Protein AF-A0A1Y2HN13-F1 (afdb_monomer_lite)

Structure (mmCIF, N/CA/C/O backbone):
data_AF-A0A1Y2HN13-F1
#
_entry.id   AF-A0A1Y2HN13-F1
#
loop_
_atom_site.group_PDB
_atom_site.id
_atom_site.type_symbol
_atom_site.label_atom_id
_atom_site.label_alt_id
_atom_site.label_comp_id
_atom_site.label_asym_id
_atom_site.label_entity_id
_atom_site.label_seq_id
_atom_site.pdbx_PDB_ins_code
_atom_site.Cartn_x
_atom_site.Cartn_y
_atom_site.Cartn_z
_atom_site.occupancy
_atom_site.B_iso_or_equiv
_atom_site.auth_seq_id
_atom_site.auth_comp_id
_atom_site.auth_asym_id
_atom_site.auth_atom_id
_atom_site.pdbx_PDB_model_num
ATOM 1 N N . MET A 1 1 ? -22.130 8.087 -6.036 1.00 49.09 1 MET A N 1
ATOM 2 C CA . MET A 1 1 ? -20.906 8.332 -5.243 1.00 49.09 1 MET A CA 1
ATOM 3 C C . MET A 1 1 ? -19.812 8.765 -6.195 1.00 49.09 1 MET A C 1
ATOM 5 O O . MET A 1 1 ? -19.708 8.158 -7.254 1.00 49.09 1 MET A O 1
ATOM 9 N N . GLN A 1 2 ? -19.055 9.818 -5.878 1.00 41.50 2 GLN A N 1
ATOM 10 C CA . GLN A 1 2 ? -17.834 10.094 -6.638 1.00 41.50 2 GLN A CA 1
ATOM 11 C C . GLN A 1 2 ? -16.807 8.989 -6.339 1.00 41.50 2 GLN A C 1
ATOM 13 O O . GLN A 1 2 ? -16.764 8.515 -5.202 1.00 41.50 2 GLN A O 1
ATOM 18 N N . PRO A 1 3 ? -16.020 8.536 -7.328 1.00 52.25 3 PRO A N 1
ATOM 19 C CA . PRO A 1 3 ? -14.934 7.604 -7.069 1.00 52.25 3 PRO A CA 1
ATOM 20 C C . PRO A 1 3 ? -13.912 8.293 -6.162 1.00 52.25 3 PRO A C 1
ATOM 22 O O . PRO A 1 3 ? -13.300 9.291 -6.544 1.00 52.25 3 PRO A O 1
ATOM 25 N N . HIS A 1 4 ? -13.751 7.791 -4.939 1.00 64.31 4 HIS A N 1
ATOM 26 C CA . HIS A 1 4 ? -12.660 8.226 -4.080 1.00 64.31 4 HIS A CA 1
ATOM 27 C C . HIS A 1 4 ? -11.380 7.567 -4.586 1.00 64.31 4 HIS A C 1
ATOM 29 O O . HIS A 1 4 ? -11.257 6.347 -4.546 1.00 64.31 4 HIS A O 1
ATOM 35 N N . SER A 1 5 ? -10.431 8.369 -5.070 1.00 73.81 5 SER A N 1
ATOM 36 C CA . SER A 1 5 ? -9.073 7.882 -5.337 1.00 73.81 5 SER A CA 1
ATOM 37 C C . SER A 1 5 ? -8.455 7.305 -4.055 1.00 73.81 5 SER A C 1
ATOM 39 O O . SER A 1 5 ? -8.741 7.821 -2.972 1.00 73.81 5 SER A O 1
ATOM 41 N N . GLN A 1 6 ? -7.570 6.311 -4.155 1.00 73.50 6 GLN A N 1
ATOM 42 C CA . GLN A 1 6 ? -6.881 5.734 -2.988 1.00 73.50 6 GLN A CA 1
ATOM 43 C C . GLN A 1 6 ? -6.206 6.792 -2.078 1.00 73.50 6 GLN A C 1
ATOM 45 O O . GLN A 1 6 ? -6.404 6.726 -0.862 1.00 73.50 6 GLN A O 1
ATOM 50 N N . PRO A 1 7 ? -5.536 7.846 -2.602 1.00 76.75 7 PRO A N 1
ATOM 51 C CA . PRO A 1 7 ? -5.018 8.927 -1.757 1.00 76.75 7 PRO A CA 1
ATOM 52 C C . PRO A 1 7 ? -6.100 9.674 -0.965 1.00 76.75 7 PRO A C 1
ATOM 54 O O . PRO A 1 7 ? -5.872 10.067 0.176 1.00 76.75 7 PRO A O 1
ATOM 57 N N . ALA A 1 8 ? -7.288 9.860 -1.551 1.00 79.00 8 ALA A N 1
ATOM 58 C CA . ALA A 1 8 ? -8.413 10.498 -0.869 1.00 79.00 8 ALA A CA 1
ATOM 59 C C . ALA A 1 8 ? -8.995 9.597 0.232 1.00 79.00 8 ALA A C 1
ATOM 61 O O . ALA A 1 8 ? -9.347 10.102 1.294 1.00 79.00 8 ALA A O 1
ATOM 62 N N . ILE A 1 9 ? -9.052 8.279 0.001 1.00 81.56 9 ILE A N 1
ATOM 63 C CA . ILE A 1 9 ? -9.447 7.287 1.015 1.00 81.56 9 ILE A CA 1
ATOM 64 C C . ILE A 1 9 ? -8.472 7.328 2.196 1.00 81.56 9 ILE A C 1
ATOM 66 O O . ILE A 1 9 ? -8.893 7.411 3.347 1.00 81.56 9 ILE A O 1
ATOM 70 N N . PHE A 1 10 ? -7.166 7.328 1.922 1.00 84.75 10 PHE A N 1
ATOM 71 C CA . PHE A 1 10 ? -6.145 7.411 2.965 1.00 84.75 10 PHE A CA 1
ATOM 72 C C . PHE A 1 10 ? -6.239 8.708 3.772 1.00 84.75 10 PHE A C 1
ATOM 74 O O . PHE A 1 10 ? -6.210 8.667 5.000 1.00 84.75 10 PHE A O 1
ATOM 81 N N . ALA A 1 11 ? -6.398 9.851 3.099 1.00 83.94 11 ALA A N 1
ATOM 82 C CA . ALA A 1 11 ? -6.555 11.138 3.768 1.00 83.94 11 ALA A CA 1
ATOM 83 C C . ALA A 1 11 ? -7.807 11.184 4.665 1.00 83.94 11 ALA A C 1
ATOM 85 O O . ALA A 1 11 ? -7.721 11.678 5.790 1.00 83.94 11 ALA A O 1
ATOM 86 N N . ASP A 1 12 ? -8.941 10.639 4.206 1.00 87.75 12 ASP A N 1
ATOM 87 C CA . ASP A 1 12 ? -10.164 10.527 5.017 1.00 87.75 12 ASP A CA 1
ATOM 88 C C . ASP A 1 12 ? -9.939 9.631 6.242 1.00 87.75 12 ASP A C 1
ATOM 90 O O . ASP A 1 12 ? -10.274 10.014 7.363 1.00 87.75 12 ASP A O 1
ATOM 94 N N . LEU A 1 13 ? -9.295 8.474 6.060 1.00 88.25 13 LEU A N 1
ATOM 95 C CA . LEU A 1 13 ? -8.996 7.547 7.151 1.00 88.25 13 LEU A CA 1
ATOM 96 C C . LEU A 1 13 ? -8.102 8.198 8.218 1.00 88.25 13 LEU A C 1
ATOM 98 O O . LEU A 1 13 ? -8.431 8.142 9.405 1.00 88.25 13 LEU A O 1
ATOM 102 N N . VAL A 1 14 ? -7.023 8.877 7.811 1.00 87.88 14 VAL A N 1
ATOM 103 C CA . VAL A 1 14 ? -6.142 9.626 8.725 1.00 87.88 14 VAL A CA 1
ATOM 104 C C . VAL A 1 14 ? -6.929 10.699 9.484 1.00 87.88 14 VAL A C 1
ATOM 106 O O . VAL A 1 14 ? -6.797 10.805 10.705 1.00 87.88 14 VAL A O 1
ATOM 109 N N . ALA A 1 15 ? -7.777 11.468 8.793 1.00 88.31 15 ALA A N 1
ATOM 110 C CA . ALA A 1 15 ? -8.574 12.526 9.410 1.00 88.31 15 ALA A CA 1
ATOM 111 C C . ALA A 1 15 ? -9.574 11.979 10.444 1.00 88.31 15 ALA A C 1
ATOM 113 O O . ALA A 1 15 ? -9.692 12.528 11.543 1.00 88.31 15 ALA A O 1
ATOM 114 N N . ARG A 1 16 ? -10.259 10.873 10.130 1.00 90.06 16 ARG A N 1
ATOM 115 C CA . ARG A 1 16 ? -11.209 10.219 11.043 1.00 90.06 16 ARG A CA 1
ATOM 116 C C . ARG A 1 16 ? -10.527 9.694 12.294 1.00 90.06 16 ARG A C 1
ATOM 118 O O . ARG A 1 16 ? -10.988 9.990 13.394 1.00 90.06 16 ARG A O 1
ATOM 125 N N . VAL A 1 17 ? -9.412 8.981 12.146 1.00 88.44 17 VAL A N 1
ATOM 126 C CA . VAL A 1 17 ? -8.651 8.477 13.296 1.00 88.44 17 VAL A CA 1
ATOM 127 C C . VAL A 1 17 ? -8.145 9.646 14.148 1.00 88.44 17 VAL A C 1
ATOM 129 O O . VAL A 1 17 ? -8.357 9.657 15.358 1.00 88.44 17 VAL A O 1
ATOM 132 N N . ALA A 1 18 ? -7.578 10.690 13.537 1.00 86.56 18 ALA A N 1
ATOM 133 C CA . ALA A 1 18 ? -7.106 11.870 14.264 1.00 86.56 18 ALA A CA 1
ATOM 134 C C . ALA A 1 18 ? -8.225 12.607 15.035 1.00 86.56 18 ALA A C 1
ATOM 136 O O . ALA A 1 18 ? -7.955 13.217 16.074 1.00 86.56 18 ALA A O 1
ATOM 137 N N . SER A 1 19 ? -9.478 12.525 14.571 1.00 88.94 19 SER A N 1
ATOM 138 C CA . SER A 1 19 ? -10.631 13.183 15.202 1.00 88.94 19 SER A CA 1
ATOM 139 C C . SER A 1 19 ? -11.052 12.581 16.550 1.00 88.94 19 SER A C 1
ATOM 141 O O . SER A 1 19 ? -11.691 13.269 17.344 1.00 88.94 19 SER A O 1
ATOM 143 N N . LEU A 1 20 ? -10.643 11.344 16.862 1.00 87.75 20 LEU A N 1
ATOM 144 C CA . LEU A 1 20 ? -10.982 10.668 18.124 1.00 87.75 20 LEU A CA 1
ATOM 145 C C . LEU A 1 20 ? -10.326 11.304 19.362 1.00 87.75 20 LEU A C 1
ATOM 147 O O . LEU A 1 20 ? -10.654 10.935 20.487 1.00 87.75 20 LEU A O 1
ATOM 151 N N . ALA A 1 21 ? -9.385 12.237 19.174 1.00 80.94 21 ALA A N 1
ATOM 152 C CA . ALA A 1 21 ? -8.698 13.022 20.208 1.00 80.94 21 ALA A CA 1
ATOM 153 C C . ALA A 1 21 ? -8.000 12.228 21.342 1.00 80.94 21 ALA A C 1
ATOM 155 O O . ALA A 1 21 ? -7.391 12.840 22.230 1.00 80.94 21 ALA A O 1
ATOM 156 N N . SER A 1 22 ? -8.003 10.892 21.301 1.00 86.75 22 SER A N 1
ATOM 157 C CA . SER A 1 22 ? -7.330 10.026 22.269 1.00 86.75 22 SER A CA 1
ATOM 158 C C . SER A 1 22 ? -5.827 9.905 21.963 1.00 86.75 22 SER A C 1
ATOM 160 O O . SER A 1 22 ? -5.413 10.014 20.804 1.00 86.75 22 SER A O 1
ATOM 162 N N . PRO A 1 23 ? -4.965 9.682 22.977 1.00 85.44 23 PRO A N 1
ATOM 163 C CA . PRO A 1 23 ? -3.543 9.422 22.747 1.00 85.44 23 PRO A CA 1
ATOM 164 C C . PRO A 1 23 ? -3.300 8.230 21.813 1.00 85.44 23 PRO A C 1
ATOM 166 O O . PRO A 1 23 ? -2.476 8.334 20.910 1.00 85.44 23 PRO A O 1
ATOM 169 N N . ALA A 1 24 ? -4.065 7.146 21.978 1.00 83.62 24 ALA A N 1
ATOM 170 C CA . ALA A 1 24 ? -3.979 5.959 21.131 1.00 83.62 24 ALA A CA 1
ATOM 171 C C . ALA A 1 24 ? -4.306 6.277 19.665 1.00 83.62 24 ALA A C 1
ATOM 173 O O . ALA A 1 24 ? -3.567 5.876 18.772 1.00 83.62 24 ALA A O 1
ATOM 174 N N . ALA A 1 25 ? -5.346 7.076 19.414 1.00 83.94 25 ALA A N 1
ATOM 175 C CA . ALA A 1 25 ? -5.712 7.483 18.064 1.00 83.94 25 ALA A CA 1
ATOM 176 C C . ALA A 1 25 ? -4.665 8.405 17.417 1.00 83.94 25 ALA A C 1
ATOM 178 O O . ALA A 1 25 ? -4.392 8.283 16.227 1.00 83.94 25 ALA A O 1
ATOM 179 N N . ARG A 1 26 ? -4.018 9.290 18.190 1.00 82.62 26 ARG A N 1
ATOM 180 C CA . ARG A 1 26 ? -2.899 10.104 17.682 1.00 82.62 26 ARG A CA 1
ATOM 181 C C . ARG A 1 26 ? -1.691 9.252 17.298 1.00 82.62 26 ARG A C 1
ATOM 183 O O . ARG A 1 26 ? -1.125 9.468 16.230 1.00 82.62 26 ARG A O 1
ATOM 190 N N . THR A 1 27 ? -1.315 8.290 18.141 1.00 82.25 27 THR A N 1
ATOM 191 C CA . THR A 1 27 ? -0.238 7.339 17.830 1.00 82.25 27 THR A CA 1
ATOM 192 C C . THR A 1 27 ? -0.582 6.523 16.589 1.00 82.25 27 THR A C 1
ATOM 194 O O . THR A 1 27 ? 0.238 6.414 15.683 1.00 82.25 27 THR A O 1
ATOM 197 N N . LEU A 1 28 ? -1.816 6.020 16.511 1.00 80.19 28 LEU A N 1
ATOM 198 C CA . LEU A 1 28 ? -2.296 5.267 15.364 1.00 80.19 28 LEU A CA 1
ATOM 199 C C . LEU A 1 28 ? -2.225 6.098 14.079 1.00 80.19 28 LEU A C 1
ATOM 201 O O . LEU A 1 28 ? -1.650 5.638 13.100 1.00 80.19 28 LEU A O 1
ATOM 205 N N . ALA A 1 29 ? -2.733 7.334 14.093 1.00 79.06 29 ALA A N 1
ATOM 206 C CA . ALA A 1 29 ? -2.712 8.221 12.932 1.00 79.06 29 ALA A CA 1
ATOM 207 C C . ALA A 1 29 ? -1.290 8.479 12.400 1.00 79.06 29 ALA A C 1
ATOM 209 O O . ALA A 1 29 ? -1.104 8.576 11.190 1.00 79.06 29 ALA A O 1
ATOM 210 N N . GLY A 1 30 ? -0.289 8.551 13.287 1.00 77.25 30 GLY A N 1
ATOM 211 C CA . GLY A 1 30 ? 1.123 8.686 12.912 1.00 77.25 30 GLY A CA 1
ATOM 212 C C . GLY A 1 30 ? 1.757 7.419 12.321 1.00 77.25 30 GLY A C 1
ATOM 213 O O . GLY A 1 30 ? 2.771 7.522 11.634 1.00 77.25 30 GLY A O 1
ATOM 214 N N . ASN A 1 31 ? 1.150 6.252 12.549 1.00 81.25 31 ASN A N 1
ATOM 215 C CA . ASN A 1 31 ? 1.624 4.945 12.082 1.00 81.25 31 ASN A CA 1
ATOM 216 C C . ASN A 1 31 ? 0.843 4.416 10.867 1.00 81.25 31 ASN A C 1
ATOM 218 O O . ASN A 1 31 ? 1.095 3.296 10.421 1.00 81.25 31 ASN A O 1
ATOM 222 N N . LEU A 1 32 ? -0.120 5.182 10.346 1.00 83.31 32 LEU A N 1
ATOM 223 C CA . LEU A 1 32 ? -0.828 4.849 9.114 1.00 83.31 32 LEU A CA 1
ATOM 224 C C . LEU A 1 32 ? 0.047 5.173 7.905 1.00 83.31 32 LEU A C 1
ATOM 226 O O . LEU A 1 32 ? 0.579 6.276 7.756 1.00 83.31 32 LEU A O 1
ATOM 230 N N . HIS A 1 33 ? 0.128 4.223 6.988 1.00 79.94 33 HIS A N 1
ATOM 231 C CA . HIS A 1 33 ? 0.901 4.330 5.766 1.00 79.94 33 HIS A CA 1
ATOM 232 C C . HIS A 1 33 ? 0.032 3.962 4.571 1.00 79.94 33 HIS A C 1
ATOM 234 O O . HIS A 1 33 ? -0.714 2.989 4.590 1.00 79.94 33 HIS A O 1
ATOM 240 N N . HIS A 1 34 ? 0.119 4.759 3.515 1.00 74.75 34 HIS A N 1
ATOM 241 C CA . HIS A 1 34 ? -0.626 4.517 2.289 1.00 74.75 34 HIS A CA 1
ATOM 242 C C . HIS A 1 34 ? -0.013 3.341 1.511 1.00 74.75 34 HIS A C 1
ATOM 244 O O . HIS A 1 34 ? 1.086 3.483 0.973 1.00 74.75 34 HIS A O 1
ATOM 250 N N . SER A 1 35 ? -0.727 2.213 1.416 1.00 67.19 35 SER A N 1
ATOM 251 C CA . SER A 1 35 ? -0.191 0.911 0.963 1.00 67.19 35 SER A CA 1
ATOM 252 C C . SER A 1 35 ? -0.731 0.357 -0.347 1.00 67.19 35 SER A C 1
ATOM 254 O O . SER A 1 35 ? -0.093 -0.482 -0.963 1.00 67.19 35 SER A O 1
ATOM 256 N N . SER A 1 36 ? -1.770 0.966 -0.892 1.00 63.22 36 SER A N 1
ATOM 257 C CA . SER A 1 36 ? -1.659 1.570 -2.211 1.00 63.22 36 SER A CA 1
ATOM 258 C C . SER A 1 36 ? -1.377 0.730 -3.478 1.00 63.22 36 SER A C 1
ATOM 260 O O . SER A 1 36 ? -2.122 0.857 -4.429 1.00 63.22 36 SER A O 1
ATOM 262 N N . GLY A 1 37 ? -0.252 0.037 -3.665 1.00 52.91 37 GLY A N 1
ATOM 263 C CA . GLY A 1 37 ? 0.289 -0.330 -4.998 1.00 52.91 37 GLY A CA 1
ATOM 264 C C . GLY A 1 37 ? 0.588 0.859 -5.951 1.00 52.91 37 GLY A C 1
ATOM 265 O O . GLY A 1 37 ? 1.629 0.894 -6.604 1.00 52.91 37 GLY A O 1
ATOM 266 N N . GLY A 1 38 ? -0.216 1.932 -5.949 1.00 49.75 38 GLY A N 1
ATOM 267 C CA . GLY A 1 38 ? -0.019 3.191 -6.680 1.00 49.75 38 GLY A CA 1
ATOM 268 C C . GLY A 1 38 ? -0.120 3.014 -8.187 1.00 49.75 38 GLY A C 1
ATOM 269 O O . GLY A 1 38 ? -0.056 3.986 -8.933 1.00 49.75 38 GLY A O 1
ATOM 270 N N . LEU A 1 39 ? -0.313 1.771 -8.616 1.00 52.16 39 LEU A N 1
ATOM 271 C CA . LEU A 1 39 ? -0.809 1.450 -9.924 1.00 52.16 39 LEU A CA 1
ATOM 272 C C . LEU A 1 39 ? -2.238 2.001 -9.977 1.00 52.16 39 LEU A C 1
ATOM 274 O O . LEU A 1 39 ? -3.035 1.672 -9.096 1.00 52.16 39 LEU A O 1
ATOM 278 N N . PRO A 1 40 ? -2.540 2.893 -10.931 1.00 47.84 40 PRO A N 1
ATOM 279 C CA . PRO A 1 40 ? -3.839 3.539 -10.996 1.00 47.84 40 PRO A CA 1
ATOM 280 C C . PRO A 1 40 ? -4.953 2.494 -11.050 1.00 47.84 40 PRO A C 1
ATOM 282 O O . PRO A 1 40 ? -4.788 1.457 -11.694 1.00 47.84 40 PRO A O 1
ATOM 285 N N . ASP A 1 41 ? -6.087 2.800 -10.415 1.00 47.50 41 ASP A N 1
ATOM 286 C CA . ASP A 1 41 ? -7.362 2.101 -10.572 1.00 47.50 41 ASP A CA 1
ATOM 287 C C . ASP A 1 41 ? -7.760 2.068 -12.055 1.00 47.50 41 ASP A C 1
ATOM 289 O O . ASP A 1 41 ? -8.533 2.890 -12.548 1.00 47.50 41 ASP A O 1
ATOM 293 N N . LEU A 1 42 ? -7.197 1.129 -12.813 1.00 41.59 42 LEU A N 1
ATOM 294 C CA . LEU A 1 42 ? -7.539 0.922 -14.207 1.00 41.59 42 LEU A CA 1
ATOM 295 C C . LEU A 1 42 ? -8.613 -0.157 -14.281 1.00 41.59 42 LEU A C 1
ATOM 297 O O . LEU A 1 42 ? -8.314 -1.346 -14.349 1.00 41.59 42 LEU A O 1
ATOM 301 N N . ALA A 1 43 ? -9.850 0.338 -14.361 1.00 39.38 43 ALA A N 1
ATOM 302 C CA . ALA A 1 43 ? -11.085 -0.304 -14.817 1.00 39.38 43 ALA A CA 1
ATOM 303 C C . ALA A 1 43 ? -12.141 -0.592 -13.725 1.00 39.38 43 ALA A C 1
ATOM 305 O O . ALA A 1 43 ? -11.811 -0.951 -12.597 1.00 39.38 43 ALA A O 1
ATOM 306 N N . PRO A 1 44 ? -13.441 -0.519 -14.087 1.00 41.66 44 PRO A N 1
ATOM 307 C CA . PRO A 1 44 ? -14.574 -0.865 -13.218 1.00 41.66 44 PRO A CA 1
ATOM 308 C C . PRO A 1 44 ? -14.635 -2.350 -12.805 1.00 41.66 44 PRO A C 1
ATOM 310 O O . PRO A 1 44 ? -15.584 -2.750 -12.140 1.00 41.66 44 PRO A O 1
ATOM 313 N N . SER A 1 45 ? -13.652 -3.171 -13.197 1.00 41.34 45 SER A N 1
ATOM 314 C CA . SER A 1 45 ? -13.567 -4.602 -12.883 1.00 41.34 45 SER A CA 1
ATOM 315 C C . SER A 1 45 ? -12.888 -4.923 -11.544 1.00 41.34 45 SER A C 1
ATOM 317 O O . SER A 1 45 ? -12.772 -6.093 -11.211 1.00 41.34 45 SER A O 1
ATOM 319 N N . GLY A 1 46 ? -12.468 -3.920 -10.766 1.00 41.50 46 GLY A N 1
ATOM 320 C CA . GLY A 1 46 ? -12.317 -4.066 -9.312 1.00 41.50 46 GLY A CA 1
ATOM 321 C C . GLY A 1 46 ? -11.086 -4.801 -8.774 1.00 41.50 46 GLY A C 1
ATOM 322 O O . GLY A 1 46 ? -10.946 -4.861 -7.557 1.00 41.50 46 GLY A O 1
ATOM 323 N N . GLU A 1 47 ? -10.170 -5.302 -9.604 1.00 43.38 47 GLU A N 1
ATOM 324 C CA . GLU A 1 47 ? -8.919 -5.885 -9.094 1.00 43.38 47 GLU A CA 1
ATOM 325 C C . GLU A 1 47 ? -7.877 -4.792 -8.858 1.00 43.38 47 GLU A C 1
ATOM 327 O O . GLU A 1 47 ? -7.061 -4.429 -9.708 1.00 43.38 47 GLU A O 1
ATOM 332 N N . LEU A 1 48 ? -8.015 -4.229 -7.663 1.00 48.06 48 LEU A N 1
ATOM 333 C CA . LEU A 1 48 ? -7.221 -3.190 -7.038 1.00 48.06 48 LEU A CA 1
ATOM 334 C C . LEU A 1 48 ? -6.422 -3.787 -5.885 1.00 48.06 48 LEU A C 1
ATOM 336 O O . LEU A 1 48 ? -6.808 -4.828 -5.369 1.00 48.06 48 LEU A O 1
ATOM 340 N N . SER A 1 49 ? -5.315 -3.129 -5.521 1.00 51.75 49 SER A N 1
ATOM 341 C CA . SER A 1 49 ? -4.445 -3.476 -4.386 1.00 51.75 49 SER A CA 1
ATOM 342 C C . SER A 1 49 ? -5.196 -4.204 -3.264 1.00 51.75 49 SER A C 1
ATOM 344 O O . SER A 1 49 ? -6.174 -3.682 -2.736 1.00 51.75 49 SER A O 1
ATOM 346 N N . ASP A 1 50 ? -4.714 -5.391 -2.908 1.00 62.25 50 ASP A N 1
ATOM 347 C CA . ASP A 1 50 ? -5.197 -6.254 -1.829 1.00 62.25 50 ASP A CA 1
ATOM 348 C C . ASP A 1 50 ? -5.173 -5.549 -0.461 1.00 62.25 50 ASP A C 1
ATOM 350 O O . ASP A 1 50 ? -5.954 -5.886 0.431 1.00 62.25 50 ASP A O 1
ATOM 354 N N . VAL A 1 51 ? -4.351 -4.499 -0.342 1.00 67.56 51 VAL A N 1
ATOM 355 C CA . VAL A 1 51 ? -4.225 -3.626 0.827 1.00 67.56 51 VAL A CA 1
ATOM 356 C C . VAL A 1 51 ? -4.230 -2.151 0.409 1.00 67.56 51 VAL A C 1
ATOM 358 O O . VAL A 1 51 ? -3.482 -1.737 -0.478 1.00 67.56 51 VAL A O 1
ATOM 361 N N . ASP A 1 52 ? -5.023 -1.323 1.091 1.00 75.81 52 ASP A N 1
ATOM 362 C CA . ASP A 1 52 ? -5.088 0.129 0.871 1.00 75.81 52 ASP A CA 1
ATOM 363 C C . ASP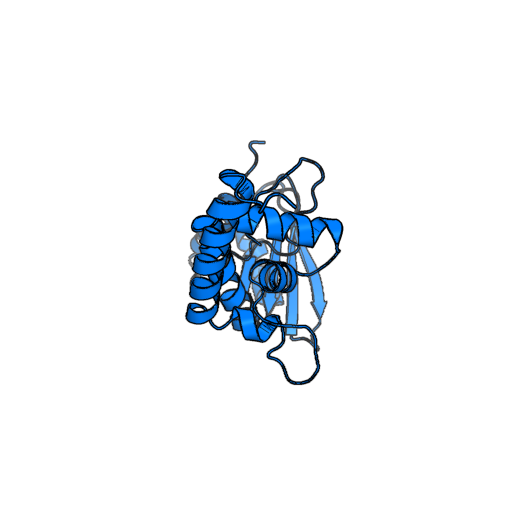 A 1 52 ? -4.175 0.909 1.807 1.00 75.81 52 ASP A C 1
ATOM 365 O O . ASP A 1 52 ? -3.534 1.888 1.409 1.00 75.81 52 ASP A O 1
ATOM 369 N N . VAL A 1 53 ? -4.122 0.472 3.061 1.00 81.56 53 VAL A N 1
ATOM 370 C CA . VAL A 1 53 ? -3.418 1.140 4.152 1.00 81.56 53 VAL A CA 1
ATOM 371 C C . VAL A 1 53 ? -2.669 0.085 4.949 1.00 81.56 53 VAL A C 1
ATOM 373 O O . VAL A 1 53 ? -3.252 -0.928 5.311 1.00 81.56 53 VAL A O 1
ATOM 376 N N . SER A 1 54 ? -1.392 0.308 5.240 1.00 84.25 54 SER A N 1
ATOM 377 C CA . SER A 1 54 ? -0.660 -0.487 6.225 1.00 84.25 54 SER A CA 1
ATOM 378 C C . SER A 1 54 ? -0.501 0.303 7.504 1.00 84.25 54 SER A C 1
ATOM 380 O O . SER A 1 54 ? -0.330 1.521 7.484 1.00 84.25 54 SER A O 1
ATOM 382 N N . VAL A 1 55 ? -0.507 -0.401 8.622 1.00 84.50 55 VAL A N 1
ATOM 383 C CA . VAL A 1 55 ? -0.283 0.181 9.931 1.00 84.50 55 VAL A CA 1
ATOM 384 C C . VAL A 1 55 ? 0.657 -0.691 10.739 1.00 84.50 55 VAL A C 1
ATOM 386 O O . VAL A 1 55 ? 0.497 -1.909 10.814 1.00 84.50 55 VAL A O 1
ATOM 389 N N . VAL A 1 56 ? 1.651 -0.051 11.348 1.00 82.88 56 VAL A N 1
ATOM 390 C CA . VAL A 1 56 ? 2.513 -0.712 12.326 1.00 82.88 56 VAL A CA 1
ATOM 391 C C . VAL A 1 56 ? 1.786 -0.679 13.663 1.00 82.88 56 VAL A C 1
ATOM 393 O O . VAL A 1 56 ? 1.739 0.362 14.325 1.00 82.88 56 VAL A O 1
ATOM 396 N N . HIS A 1 57 ? 1.171 -1.800 14.037 1.00 81.62 57 HIS A N 1
ATOM 397 C CA . HIS A 1 57 ? 0.430 -1.921 15.288 1.00 81.62 57 HIS A CA 1
ATOM 398 C C . HIS A 1 57 ? 0.692 -3.288 15.938 1.00 81.62 57 HIS A C 1
ATOM 400 O O . HIS A 1 57 ? 0.555 -4.296 15.253 1.00 81.62 57 HIS A O 1
ATOM 406 N N . PRO A 1 58 ? 1.048 -3.340 17.235 1.00 79.44 58 PRO A N 1
ATOM 407 C CA . PRO A 1 58 ? 1.332 -4.597 17.936 1.00 79.44 58 PRO A CA 1
ATOM 408 C C . PRO A 1 58 ? 0.076 -5.375 18.354 1.00 79.44 58 PRO A C 1
ATOM 410 O O . PRO A 1 58 ? 0.185 -6.469 18.891 1.00 79.44 58 PRO A O 1
ATO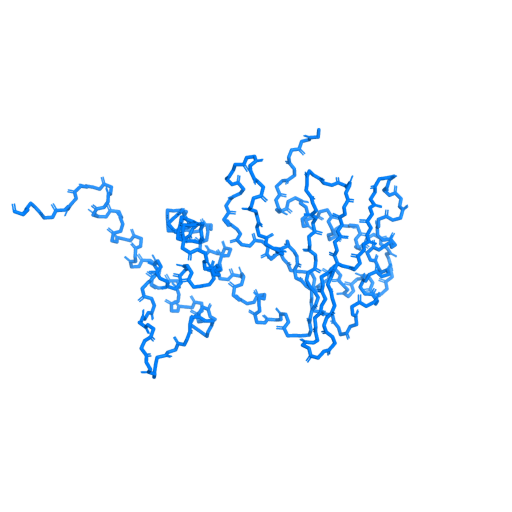M 413 N N . ASP A 1 59 ? -1.107 -4.786 18.179 1.00 85.38 59 ASP A N 1
ATOM 414 C CA . ASP A 1 59 ? -2.385 -5.372 18.591 1.00 85.38 59 ASP A CA 1
ATOM 415 C C . ASP A 1 59 ? -3.479 -5.097 17.542 1.00 85.38 59 ASP A C 1
ATOM 417 O O . ASP A 1 59 ? -4.050 -3.999 17.510 1.00 85.38 59 ASP A O 1
ATOM 421 N N . PRO A 1 60 ? -3.779 -6.055 16.655 1.00 83.75 60 PRO A N 1
ATOM 422 C CA . PRO A 1 60 ? -4.824 -5.899 15.649 1.00 83.75 60 PRO A CA 1
ATOM 423 C C . PRO A 1 60 ? -6.236 -5.652 16.194 1.00 83.75 60 PRO A C 1
ATOM 425 O O . PRO A 1 60 ? -7.045 -5.007 15.524 1.00 83.75 60 PRO A O 1
ATOM 428 N N . HIS A 1 61 ? -6.550 -6.116 17.406 1.00 86.56 61 HIS A N 1
ATOM 429 C CA . HIS A 1 61 ? -7.866 -5.897 18.006 1.00 86.56 61 HIS A CA 1
ATOM 430 C C . HIS A 1 61 ? -8.028 -4.450 18.467 1.00 86.56 61 HIS A C 1
ATOM 432 O O . HIS A 1 61 ? -9.045 -3.822 18.180 1.00 86.56 61 HIS A O 1
ATOM 438 N N . ALA A 1 62 ? -6.992 -3.871 19.073 1.00 85.62 62 ALA A N 1
ATOM 439 C CA . ALA A 1 62 ? -6.991 -2.449 19.403 1.00 85.62 62 ALA A CA 1
ATOM 440 C C . ALA A 1 62 ? -7.102 -1.554 18.151 1.00 85.62 62 ALA A C 1
ATOM 442 O O . ALA A 1 62 ? -7.741 -0.500 18.199 1.00 85.62 62 ALA A O 1
ATOM 443 N N . LEU A 1 63 ? -6.533 -1.974 17.012 1.00 86.88 63 LEU A N 1
ATOM 444 C CA . LEU A 1 63 ? -6.759 -1.302 15.729 1.00 86.88 63 LEU A CA 1
ATOM 445 C C . LEU A 1 63 ? -8.230 -1.378 15.302 1.00 86.88 63 LEU A C 1
ATOM 447 O O . LEU A 1 63 ? -8.798 -0.354 14.919 1.00 86.88 63 LEU A O 1
ATOM 451 N N . LEU A 1 64 ? -8.830 -2.572 15.346 1.00 90.62 64 LEU A N 1
ATOM 452 C CA . LEU A 1 64 ? -10.237 -2.771 14.999 1.00 90.62 64 LEU A CA 1
ATOM 453 C C . LEU A 1 64 ? -11.139 -1.855 15.836 1.00 90.62 64 LEU A C 1
ATOM 455 O O . LEU A 1 64 ? -11.947 -1.123 15.264 1.00 90.62 64 LEU A O 1
ATOM 459 N N . ASP A 1 65 ? -10.953 -1.832 17.156 1.00 90.75 65 ASP A N 1
ATOM 460 C CA . ASP A 1 65 ? -11.736 -1.005 18.080 1.00 90.75 65 ASP A CA 1
ATOM 461 C C . ASP A 1 65 ? -11.611 0.491 17.762 1.00 90.75 65 ASP A C 1
ATOM 463 O O . ASP A 1 65 ? -12.595 1.237 17.788 1.00 90.75 65 ASP A O 1
ATOM 467 N N . LEU A 1 66 ? -10.398 0.954 17.443 1.00 89.12 66 LEU A N 1
ATOM 468 C CA . LEU A 1 66 ? -10.151 2.347 17.071 1.00 89.12 66 LEU A CA 1
ATOM 469 C C . LEU A 1 66 ? -10.803 2.705 15.733 1.00 89.12 66 LEU A C 1
ATOM 471 O O . LEU A 1 66 ? -11.395 3.778 15.610 1.00 89.12 66 LEU A O 1
ATOM 475 N N . LEU A 1 67 ? -10.731 1.822 14.736 1.00 91.25 67 LEU A N 1
ATOM 476 C CA . LEU A 1 67 ? -11.398 2.037 13.453 1.00 91.25 67 LEU A CA 1
ATOM 477 C C . LEU A 1 67 ? -12.925 2.014 13.616 1.00 91.25 67 LEU A C 1
ATOM 479 O O . LEU A 1 67 ? -13.602 2.883 13.071 1.00 91.25 67 LEU A O 1
ATOM 483 N N . GLN A 1 68 ? -13.478 1.113 14.426 1.00 93.69 68 GLN A N 1
ATOM 484 C CA . GLN A 1 68 ? -14.907 1.107 14.752 1.00 93.69 68 GLN A CA 1
ATOM 485 C C . GLN A 1 68 ? -15.346 2.425 15.398 1.00 93.69 68 GLN A C 1
ATOM 487 O O . GLN A 1 68 ? -16.351 3.002 14.988 1.00 93.69 68 GLN A O 1
ATOM 492 N N . GLN A 1 69 ? -14.565 2.963 16.338 1.00 92.31 69 GLN A N 1
ATOM 493 C CA . GLN A 1 69 ? -14.827 4.283 16.922 1.00 92.31 69 GLN A CA 1
ATOM 494 C C . GLN A 1 69 ? -14.753 5.404 15.874 1.00 92.31 69 GLN A C 1
ATOM 496 O O . GLN A 1 69 ? -15.633 6.265 15.830 1.00 92.31 69 GLN A O 1
ATOM 501 N N . ALA A 1 70 ? -13.739 5.388 15.002 1.00 90.12 70 ALA A N 1
ATOM 502 C CA . ALA A 1 70 ? -13.537 6.399 13.959 1.00 90.12 70 ALA A CA 1
ATOM 503 C C . ALA A 1 70 ? -14.686 6.439 12.931 1.00 90.12 70 ALA A C 1
ATOM 505 O O . ALA A 1 70 ? -14.973 7.489 12.347 1.00 90.12 70 ALA A O 1
ATOM 506 N N . TYR A 1 71 ? -15.356 5.304 12.725 1.00 90.62 71 TYR A N 1
ATOM 507 C CA . TYR A 1 71 ? -16.472 5.154 11.793 1.00 90.62 71 TYR A CA 1
ATOM 508 C C . TYR A 1 71 ? -17.845 5.025 12.475 1.00 90.62 71 TYR A C 1
ATOM 510 O O . TYR A 1 71 ? -18.844 4.924 11.771 1.00 90.62 71 TYR A O 1
ATOM 518 N N . ALA A 1 72 ? -17.943 5.133 13.805 1.00 89.06 72 ALA A N 1
ATOM 519 C CA . ALA A 1 72 ? -19.195 4.936 14.552 1.00 89.06 72 ALA A CA 1
ATOM 520 C C . ALA A 1 72 ? -20.347 5.865 14.113 1.00 89.06 72 ALA A C 1
ATOM 522 O O . ALA A 1 72 ? -21.515 5.494 14.189 1.00 89.06 72 ALA A O 1
ATOM 523 N N . ASN A 1 73 ? -20.022 7.071 13.632 1.00 84.62 73 ASN A N 1
ATOM 524 C CA . ASN A 1 73 ? -21.002 8.055 13.153 1.00 84.62 73 ASN A CA 1
ATOM 525 C C . ASN A 1 73 ? -21.250 7.991 11.632 1.00 84.62 73 ASN A C 1
ATOM 527 O O . ASN A 1 73 ? -22.020 8.792 11.100 1.00 84.62 73 ASN A O 1
ATOM 531 N N . ALA A 1 74 ? -20.581 7.091 10.908 1.00 84.06 74 ALA A N 1
ATOM 532 C CA . ALA A 1 74 ? -20.801 6.894 9.482 1.00 84.06 74 ALA A CA 1
ATOM 533 C C . ALA A 1 74 ? -21.944 5.889 9.295 1.00 84.06 74 ALA A C 1
ATOM 535 O O . ALA A 1 74 ? -21.775 4.701 9.545 1.00 84.06 74 ALA A O 1
ATOM 536 N N . SER A 1 75 ? -23.107 6.368 8.841 1.00 75.88 75 SER A N 1
ATOM 537 C CA . SER A 1 75 ? -24.384 5.630 8.883 1.00 75.88 75 SER A CA 1
ATOM 538 C C . SER A 1 75 ? -24.382 4.255 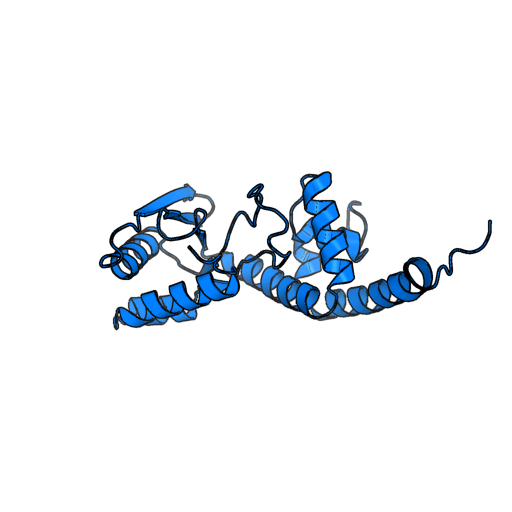8.209 1.00 75.88 75 SER A C 1
ATOM 540 O O . SER A 1 75 ? -25.250 3.442 8.506 1.00 75.88 75 SER A O 1
ATOM 542 N N . ASN A 1 76 ? -23.439 4.008 7.299 1.00 85.56 76 ASN A N 1
ATOM 543 C CA . ASN A 1 76 ? -23.368 2.782 6.513 1.00 85.56 76 ASN A CA 1
ATOM 544 C C . ASN A 1 76 ? -22.017 2.071 6.641 1.00 85.56 76 ASN A C 1
ATOM 546 O O . ASN A 1 76 ? -21.832 1.068 5.969 1.00 85.56 76 ASN A O 1
ATOM 550 N N . ALA A 1 77 ? -21.058 2.577 7.422 1.00 90.56 77 ALA A N 1
ATOM 551 C CA . ALA A 1 77 ? -19.743 1.949 7.497 1.00 90.56 77 ALA A CA 1
ATOM 552 C C . ALA A 1 77 ? -19.804 0.669 8.340 1.00 90.56 77 ALA A C 1
ATOM 554 O O . ALA A 1 77 ? -20.266 0.682 9.478 1.00 90.56 77 ALA A O 1
ATOM 555 N N . GLU A 1 78 ? -19.296 -0.427 7.789 1.00 93.88 78 GLU A N 1
ATOM 556 C CA . GLU A 1 78 ? -19.090 -1.681 8.510 1.00 93.88 78 GLU A CA 1
ATOM 557 C C . GLU A 1 78 ? -17.582 -1.911 8.639 1.00 93.88 78 GLU A C 1
ATOM 559 O O . GLU A 1 78 ? -16.875 -1.933 7.633 1.00 93.88 78 GLU A O 1
ATOM 564 N N . VAL A 1 79 ? -17.082 -2.052 9.870 1.00 93.69 79 VAL A N 1
ATOM 565 C CA . VAL A 1 79 ? -15.656 -2.272 10.152 1.00 93.69 79 VAL A CA 1
ATOM 566 C C . VAL A 1 79 ? -15.484 -3.643 10.797 1.00 93.69 79 VAL A C 1
ATOM 568 O O . VAL A 1 79 ? -15.961 -3.869 11.913 1.00 93.69 79 VAL A O 1
ATOM 571 N N . VAL A 1 80 ? -14.811 -4.552 10.091 1.00 93.56 80 VAL A N 1
ATOM 572 C CA . VAL A 1 80 ? -14.678 -5.969 10.468 1.00 93.56 80 VAL A CA 1
ATOM 573 C C . VAL A 1 80 ? -13.249 -6.461 10.290 1.00 93.56 80 VAL A C 1
ATOM 575 O O . VAL A 1 80 ? -12.513 -5.961 9.445 1.00 93.56 80 VAL A O 1
ATOM 578 N N . MET A 1 81 ? -12.860 -7.463 11.073 1.00 93.06 81 MET A N 1
ATOM 579 C CA . MET A 1 81 ? -11.619 -8.205 10.853 1.00 93.06 81 MET A CA 1
ATOM 580 C C . MET A 1 81 ? -11.879 -9.269 9.789 1.00 93.06 81 MET A C 1
ATOM 582 O O . MET A 1 81 ? -12.687 -10.166 10.019 1.00 93.06 81 MET A O 1
ATOM 586 N N . ASP A 1 82 ? -11.261 -9.119 8.620 1.00 89.31 82 ASP A N 1
ATOM 587 C CA . ASP A 1 82 ? -11.452 -10.030 7.485 1.00 89.31 82 ASP A CA 1
ATOM 588 C C . ASP A 1 82 ? -10.456 -11.191 7.526 1.00 89.31 82 ASP A C 1
ATOM 590 O O . ASP A 1 82 ? -10.792 -12.327 7.202 1.00 89.31 82 ASP A O 1
ATOM 594 N N . GLU A 1 83 ? -9.240 -10.911 7.996 1.00 88.81 83 GLU A N 1
ATOM 595 C CA . GLU A 1 83 ? -8.173 -11.892 8.146 1.00 88.81 83 GLU A CA 1
ATOM 596 C C . GLU A 1 83 ? -7.386 -11.623 9.429 1.00 88.81 83 GLU A C 1
ATOM 598 O O . GLU A 1 83 ? -7.170 -10.467 9.800 1.00 88.81 83 GLU A O 1
ATOM 603 N N . TYR A 1 84 ? -6.964 -12.686 10.110 1.00 89.19 84 TYR A N 1
ATOM 604 C CA . TYR A 1 84 ? -6.101 -12.614 11.282 1.00 89.19 84 TYR A CA 1
ATOM 605 C C . TYR A 1 84 ? -5.257 -13.879 11.380 1.00 89.19 84 TYR A C 1
ATOM 607 O O . TYR A 1 84 ? -5.803 -14.979 11.488 1.00 89.19 84 TYR A O 1
ATOM 615 N N . ASP A 1 85 ? -3.940 -13.703 11.364 1.00 85.00 85 ASP A N 1
ATOM 616 C CA . ASP A 1 85 ? -2.971 -14.766 11.590 1.00 85.00 85 ASP A CA 1
ATOM 617 C C . ASP A 1 85 ? -2.057 -14.361 12.764 1.00 85.00 85 ASP A C 1
ATOM 619 O O . ASP A 1 85 ? -1.172 -13.510 12.605 1.00 85.00 85 ASP A O 1
ATOM 623 N N . PRO A 1 86 ? -2.266 -14.935 13.965 1.00 81.94 86 PRO A N 1
ATOM 624 C CA . PRO A 1 86 ? -1.435 -14.642 15.127 1.00 81.94 86 PRO A CA 1
ATOM 625 C C . PRO A 1 86 ? -0.011 -15.198 15.002 1.00 81.94 86 PRO A C 1
ATOM 627 O O . PRO A 1 86 ? 0.890 -14.673 15.654 1.00 81.94 86 PRO A O 1
ATOM 630 N N . ASP A 1 87 ? 0.211 -16.233 14.186 1.00 81.31 87 ASP A N 1
ATOM 631 C CA . ASP A 1 87 ? 1.529 -16.852 14.013 1.00 81.31 87 ASP A CA 1
ATOM 632 C C . ASP A 1 87 ? 2.425 -15.999 13.106 1.00 81.31 87 ASP A C 1
ATOM 634 O O . ASP A 1 87 ? 3.647 -15.969 13.269 1.00 81.31 87 ASP A O 1
ATOM 638 N N . GLN A 1 88 ? 1.813 -15.270 12.172 1.00 70.81 88 GLN A N 1
ATOM 639 C CA . GLN A 1 88 ? 2.491 -14.322 11.286 1.00 70.81 88 GLN A CA 1
ATOM 640 C C . GLN A 1 88 ? 2.396 -12.862 11.756 1.00 70.81 88 GLN A C 1
ATOM 642 O O . GLN A 1 88 ? 2.911 -11.967 11.081 1.00 70.81 88 GLN A O 1
ATOM 647 N N . ASP A 1 89 ? 1.777 -12.630 12.918 1.00 81.38 89 ASP A N 1
ATOM 648 C CA . ASP A 1 89 ? 1.598 -11.318 13.545 1.00 81.38 89 ASP A CA 1
ATOM 649 C C . ASP A 1 89 ? 1.009 -10.273 12.580 1.00 81.38 89 ASP A C 1
ATOM 651 O O . ASP A 1 89 ? 1.499 -9.142 12.474 1.00 81.38 89 ASP A O 1
ATOM 655 N N . TYR A 1 90 ? -0.036 -10.671 11.839 1.00 84.12 90 TYR A N 1
ATOM 656 C CA . TYR A 1 90 ? -0.784 -9.753 10.984 1.00 84.12 90 TYR A CA 1
ATOM 657 C C . TYR A 1 90 ? -2.302 -9.918 11.057 1.00 84.12 90 TYR A C 1
ATOM 659 O O . TYR A 1 90 ? -2.843 -10.964 11.416 1.00 84.12 90 TYR A O 1
ATOM 667 N N . ALA A 1 91 ? -3.002 -8.855 10.666 1.00 88.62 91 ALA A N 1
ATOM 668 C CA . ALA A 1 91 ? -4.432 -8.867 10.403 1.00 88.62 91 ALA A CA 1
ATOM 669 C C . ALA A 1 91 ? -4.797 -7.948 9.239 1.00 88.62 91 ALA A C 1
ATOM 671 O O . ALA A 1 91 ? -4.100 -6.972 8.953 1.00 88.62 91 ALA A O 1
ATOM 672 N N . ILE A 1 92 ? -5.951 -8.204 8.630 1.00 88.44 92 ILE A N 1
ATOM 673 C CA . ILE A 1 92 ? -6.602 -7.299 7.688 1.00 88.44 92 ILE A CA 1
ATOM 674 C C . ILE A 1 92 ? -7.933 -6.856 8.289 1.00 88.44 92 ILE A C 1
ATOM 676 O O . ILE A 1 92 ? -8.837 -7.662 8.509 1.00 88.44 92 ILE A O 1
ATOM 680 N N . VAL A 1 93 ? -8.066 -5.553 8.539 1.00 91.25 93 VAL A N 1
ATOM 681 C CA . VAL A 1 93 ? -9.332 -4.922 8.927 1.00 91.25 93 VAL A CA 1
ATOM 682 C C . VAL A 1 93 ? -9.966 -4.292 7.692 1.00 91.25 93 VAL A C 1
ATOM 684 O O . VAL A 1 93 ? -9.381 -3.408 7.066 1.00 91.25 93 VAL A O 1
ATOM 687 N N . ALA A 1 94 ? -11.171 -4.729 7.338 1.00 90.94 94 ALA A N 1
ATOM 688 C CA . ALA A 1 94 ? -11.922 -4.222 6.200 1.00 90.94 94 ALA A CA 1
ATOM 689 C C . ALA A 1 94 ? -12.936 -3.152 6.629 1.00 90.94 94 ALA A C 1
ATOM 691 O O . ALA A 1 94 ? -13.698 -3.339 7.578 1.00 90.94 94 ALA A O 1
ATOM 692 N N . ILE A 1 95 ? -12.986 -2.050 5.879 1.00 90.88 95 ILE A N 1
ATOM 693 C CA . ILE A 1 95 ? -14.023 -1.017 5.964 1.00 90.88 95 ILE A CA 1
ATOM 694 C C . ILE A 1 95 ? -14.932 -1.175 4.742 1.00 90.88 95 ILE A C 1
ATOM 696 O O . ILE A 1 95 ? -14.544 -0.880 3.608 1.00 90.88 95 ILE A O 1
ATOM 700 N N . ARG A 1 96 ? -16.148 -1.665 4.969 1.00 89.44 96 ARG A N 1
ATOM 701 C CA . ARG A 1 96 ? -17.157 -1.981 3.952 1.00 89.44 96 ARG A CA 1
ATOM 702 C C . ARG A 1 96 ? -18.257 -0.925 3.929 1.00 89.44 96 ARG A C 1
ATOM 704 O O . ARG A 1 96 ? -18.418 -0.155 4.876 1.00 89.44 96 ARG A O 1
ATOM 711 N N . ASN A 1 97 ? -19.007 -0.883 2.825 1.00 88.19 97 ASN A N 1
ATOM 712 C CA . ASN A 1 97 ? -20.233 -0.087 2.639 1.00 88.19 97 ASN A CA 1
ATOM 713 C C . ASN A 1 97 ? -20.080 1.454 2.734 1.00 88.19 97 ASN A C 1
ATOM 715 O O . ASN A 1 97 ? -21.041 2.186 2.496 1.00 88.19 97 ASN A O 1
ATOM 719 N N . MET A 1 98 ? -18.871 1.954 3.015 1.00 84.69 98 MET A N 1
ATOM 720 C CA . MET A 1 98 ? -18.522 3.380 3.049 1.00 84.69 98 MET A CA 1
ATOM 721 C C . MET A 1 98 ? -17.949 3.892 1.717 1.00 84.69 98 MET A C 1
ATOM 723 O O . MET A 1 98 ? -18.172 5.041 1.337 1.00 84.69 98 MET A O 1
ATOM 727 N N . TYR A 1 99 ? -17.216 3.038 1.003 1.00 81.69 99 TYR A N 1
ATOM 728 C CA . TYR A 1 99 ? -16.526 3.362 -0.246 1.00 81.69 99 TYR A CA 1
ATOM 729 C C . TYR A 1 99 ? -17.071 2.504 -1.401 1.00 81.69 99 TYR A C 1
ATOM 731 O O . TYR A 1 99 ? -17.742 1.501 -1.150 1.00 81.69 99 TYR A O 1
ATOM 739 N N . PRO A 1 100 ? -16.782 2.845 -2.675 1.00 76.69 100 PRO A N 1
ATOM 740 C CA . PRO A 1 100 ? -17.225 2.053 -3.830 1.00 76.69 100 PRO A CA 1
ATOM 741 C C . PRO A 1 100 ? -16.752 0.587 -3.842 1.00 76.69 100 PRO A C 1
ATOM 743 O O . PRO A 1 100 ? -17.297 -0.216 -4.593 1.00 76.69 100 PRO A O 1
ATOM 746 N N . ARG A 1 101 ? -15.747 0.250 -3.025 1.00 76.75 101 ARG A N 1
ATOM 747 C CA . ARG A 1 101 ? -15.248 -1.103 -2.757 1.00 76.75 101 ARG A CA 1
ATOM 748 C C . ARG A 1 101 ? -14.822 -1.222 -1.286 1.00 76.75 101 ARG A C 1
ATOM 750 O O . ARG A 1 101 ? -14.638 -0.181 -0.650 1.00 76.75 101 ARG A O 1
ATOM 757 N N . PRO A 1 102 ? -14.624 -2.437 -0.748 1.00 83.75 102 PRO A N 1
ATOM 758 C CA . PRO A 1 102 ? -13.971 -2.611 0.544 1.00 83.75 102 PRO A CA 1
ATOM 759 C C . PRO A 1 102 ? -12.597 -1.935 0.568 1.00 83.75 102 PRO A C 1
ATOM 761 O O . PRO A 1 102 ? -11.854 -1.987 -0.418 1.00 83.75 102 PRO A O 1
ATOM 764 N N . VAL A 1 103 ? -12.292 -1.288 1.691 1.00 85.25 103 VAL A N 1
ATOM 765 C CA . VAL A 1 103 ? -10.968 -0.729 1.980 1.00 85.25 103 VAL A CA 1
ATOM 766 C C . VAL A 1 103 ? -10.279 -1.622 2.997 1.00 85.25 103 VAL A C 1
ATOM 768 O O . VAL A 1 103 ? -10.833 -1.842 4.072 1.00 85.25 103 VAL A O 1
ATOM 771 N N . HIS A 1 104 ? -9.091 -2.124 2.673 1.00 86.56 104 HIS A N 1
ATOM 772 C CA . HIS A 1 104 ? -8.348 -3.049 3.530 1.00 86.56 104 HIS A CA 1
ATOM 773 C C . HIS A 1 104 ? -7.198 -2.349 4.256 1.00 86.56 104 HIS A C 1
ATOM 775 O O . HIS A 1 104 ? -6.324 -1.733 3.638 1.00 86.56 104 HIS A O 1
ATOM 781 N N . VAL A 1 105 ? -7.195 -2.469 5.583 1.00 87.06 105 VAL A N 1
ATOM 782 C CA . VAL A 1 105 ? -6.147 -1.969 6.472 1.00 87.06 105 VAL A CA 1
ATOM 783 C C . VAL A 1 105 ? -5.337 -3.157 6.986 1.00 87.06 105 VAL A C 1
ATOM 785 O O . VAL A 1 105 ? -5.813 -3.914 7.828 1.00 87.06 105 VAL A O 1
ATOM 788 N N . TYR A 1 106 ? -4.119 -3.316 6.478 1.00 86.44 106 TYR A N 1
ATOM 789 C CA . TYR A 1 106 ? -3.173 -4.342 6.909 1.00 86.44 106 TYR A CA 1
ATOM 790 C C . TYR A 1 106 ? -2.431 -3.891 8.165 1.00 86.44 106 TYR A C 1
ATOM 792 O O . TYR A 1 106 ? -1.775 -2.848 8.163 1.00 86.44 106 TYR A O 1
ATOM 800 N N . ALA A 1 107 ? -2.495 -4.684 9.221 1.00 86.19 107 ALA A N 1
ATOM 801 C CA . ALA A 1 107 ? -1.860 -4.419 10.500 1.00 86.19 107 ALA A CA 1
ATOM 802 C C . ALA A 1 107 ? -0.817 -5.488 10.782 1.00 86.19 107 ALA A C 1
ATOM 804 O O . ALA A 1 107 ? -1.178 -6.654 10.827 1.00 86.19 107 ALA A O 1
ATOM 805 N N . ALA A 1 108 ? 0.441 -5.105 10.987 1.00 82.38 108 ALA A N 1
ATOM 806 C CA . ALA A 1 108 ? 1.482 -6.026 11.447 1.00 82.38 108 ALA A CA 1
ATOM 807 C C . ALA A 1 108 ? 2.613 -5.260 12.136 1.00 82.38 108 ALA A C 1
ATOM 809 O O . ALA A 1 108 ? 2.894 -4.113 11.773 1.00 82.38 108 ALA A O 1
ATOM 810 N N . THR A 1 109 ? 3.343 -5.884 13.063 1.00 74.75 109 THR A N 1
ATOM 811 C CA . THR A 1 109 ? 4.583 -5.274 13.589 1.00 74.75 109 THR A CA 1
ATOM 812 C C . THR A 1 109 ? 5.694 -5.242 12.535 1.00 74.75 109 THR A C 1
ATOM 814 O O . THR A 1 109 ? 6.494 -4.306 12.488 1.00 74.75 109 THR A O 1
ATOM 817 N N . SER A 1 110 ? 5.687 -6.216 11.622 1.00 69.94 110 SER A N 1
ATOM 818 C CA . SER A 1 110 ? 6.597 -6.338 10.478 1.00 69.94 110 SER A CA 1
ATOM 819 C C . SER A 1 110 ? 6.249 -5.407 9.307 1.00 69.94 110 SER A C 1
ATOM 821 O O . SER A 1 110 ? 6.996 -5.338 8.326 1.00 69.94 110 SER A O 1
ATOM 823 N N . ALA A 1 111 ? 5.157 -4.635 9.407 1.00 69.69 111 ALA A N 1
ATOM 824 C CA . ALA A 1 111 ? 4.673 -3.776 8.328 1.00 69.69 111 ALA A CA 1
ATOM 825 C C . ALA A 1 111 ? 5.694 -2.711 7.889 1.00 69.69 111 ALA A C 1
ATOM 827 O O . ALA A 1 111 ? 5.579 -2.203 6.781 1.00 69.69 111 ALA A O 1
ATOM 828 N N . LEU A 1 112 ? 6.721 -2.396 8.688 1.00 72.19 112 LEU A N 1
ATOM 829 C CA . LEU A 1 112 ? 7.773 -1.440 8.312 1.00 72.19 112 LEU A CA 1
ATOM 830 C C . LEU A 1 112 ? 8.472 -1.792 6.992 1.00 72.19 112 LEU A C 1
ATOM 832 O O . LEU A 1 112 ? 8.758 -0.888 6.207 1.00 72.19 112 LEU A O 1
ATOM 836 N N . THR A 1 113 ? 8.710 -3.077 6.718 1.00 75.50 113 THR A N 1
ATOM 837 C CA . THR A 1 113 ? 9.327 -3.512 5.455 1.00 75.50 113 THR A CA 1
ATOM 838 C C . THR A 1 113 ? 8.368 -3.319 4.282 1.00 75.50 113 THR A C 1
ATOM 840 O O . THR A 1 113 ? 8.751 -2.741 3.267 1.00 75.50 113 THR A O 1
ATOM 843 N N . ALA A 1 114 ? 7.098 -3.701 4.446 1.00 73.00 114 ALA A N 1
ATOM 844 C CA . ALA A 1 114 ? 6.060 -3.463 3.440 1.00 73.00 114 ALA A CA 1
ATOM 845 C C . ALA A 1 114 ? 5.881 -1.958 3.164 1.00 73.00 114 ALA A C 1
ATOM 847 O O . ALA A 1 114 ? 5.805 -1.524 2.018 1.00 73.00 114 ALA A O 1
ATOM 848 N N . VAL A 1 115 ? 5.914 -1.133 4.214 1.00 74.25 115 VAL A N 1
ATOM 849 C CA . VAL A 1 115 ? 5.877 0.333 4.129 1.00 74.25 115 VAL A CA 1
ATOM 850 C C . VAL A 1 115 ? 7.107 0.886 3.406 1.00 74.25 115 VAL A C 1
ATOM 852 O O . VAL A 1 115 ? 6.994 1.867 2.669 1.00 74.25 115 VAL A O 1
ATOM 855 N N . ALA A 1 116 ? 8.282 0.284 3.596 1.00 79.19 116 ALA A N 1
ATOM 856 C CA . ALA A 1 116 ? 9.500 0.682 2.902 1.00 79.19 116 ALA A CA 1
ATOM 857 C C . ALA A 1 116 ? 9.430 0.367 1.399 1.00 79.19 116 ALA A C 1
ATOM 859 O O . ALA A 1 116 ? 9.619 1.292 0.608 1.00 79.19 116 ALA A O 1
ATOM 860 N N . HIS A 1 117 ? 9.055 -0.859 0.996 1.00 79.94 117 HIS A N 1
ATOM 861 C CA . HIS A 1 117 ? 8.794 -1.182 -0.422 1.00 79.94 117 HIS A CA 1
ATOM 862 C C . HIS A 1 117 ? 7.815 -0.186 -1.023 1.00 79.94 117 HIS A C 1
ATOM 864 O O . HIS A 1 117 ? 8.032 0.396 -2.084 1.00 79.94 117 HIS A O 1
ATOM 870 N N . ARG A 1 118 ? 6.748 0.081 -0.277 1.00 77.38 118 ARG A N 1
ATOM 871 C CA . ARG A 1 118 ? 5.671 0.930 -0.729 1.00 77.38 118 ARG A CA 1
ATOM 872 C C . ARG A 1 118 ? 6.096 2.363 -1.018 1.00 77.38 118 ARG A C 1
ATOM 874 O O . ARG A 1 118 ? 5.645 2.948 -2.003 1.00 77.38 118 ARG A O 1
ATOM 881 N N . LYS A 1 119 ? 6.952 2.946 -0.176 1.00 78.88 119 LYS A N 1
ATOM 882 C CA . LYS A 1 119 ? 7.503 4.291 -0.408 1.00 78.88 119 LYS A CA 1
ATOM 883 C C . LYS A 1 119 ? 8.254 4.351 -1.735 1.00 78.88 119 LYS A C 1
ATOM 885 O O . LYS A 1 119 ? 8.051 5.295 -2.501 1.00 78.88 119 LYS A O 1
ATOM 890 N N . VAL A 1 120 ? 9.047 3.321 -2.020 1.00 85.06 120 VAL A N 1
ATOM 891 C CA . VAL A 1 120 ? 9.785 3.192 -3.279 1.00 85.06 120 VAL A CA 1
ATOM 892 C C . VAL A 1 120 ? 8.815 3.085 -4.457 1.00 85.06 120 VAL A C 1
ATOM 894 O O . VAL A 1 120 ? 8.920 3.856 -5.408 1.00 85.06 120 VAL A O 1
ATOM 897 N N . GLU A 1 121 ? 7.797 2.230 -4.370 1.00 83.94 121 GLU A N 1
ATOM 898 C CA . GLU A 1 121 ? 6.776 2.083 -5.416 1.00 83.94 121 GLU A CA 1
ATOM 899 C C . GLU A 1 121 ? 6.000 3.377 -5.695 1.00 83.94 121 GLU A C 1
ATOM 901 O O . GLU A 1 121 ? 5.774 3.727 -6.852 1.00 83.94 121 GLU A O 1
ATOM 906 N N . VAL A 1 122 ? 5.573 4.113 -4.662 1.00 77.75 122 VAL A N 1
ATOM 907 C CA . VAL A 1 122 ? 4.880 5.405 -4.831 1.00 77.75 122 VAL A CA 1
ATOM 908 C C . VAL A 1 122 ? 5.768 6.389 -5.587 1.00 77.75 122 VAL A C 1
ATOM 910 O O . VAL A 1 122 ? 5.306 7.049 -6.521 1.00 77.75 122 VAL A O 1
ATOM 913 N N . ARG A 1 123 ? 7.050 6.463 -5.216 1.00 83.75 123 ARG A N 1
ATOM 914 C CA . ARG A 1 123 ? 8.024 7.324 -5.886 1.00 83.75 123 ARG A CA 1
ATOM 915 C C . ARG A 1 123 ? 8.238 6.905 -7.341 1.00 83.75 123 ARG A C 1
ATOM 917 O O . ARG A 1 123 ? 8.225 7.770 -8.217 1.00 83.75 123 ARG A O 1
ATOM 924 N N . LEU A 1 124 ? 8.374 5.608 -7.612 1.00 87.94 124 LEU A N 1
ATOM 925 C CA . LEU A 1 124 ? 8.482 5.063 -8.965 1.00 87.94 124 LEU A CA 1
ATOM 926 C C . LEU A 1 124 ? 7.251 5.392 -9.815 1.00 87.94 124 LEU A C 1
ATOM 928 O O . LEU A 1 124 ? 7.401 5.879 -10.932 1.00 87.94 124 LEU A O 1
ATOM 932 N N . ASN A 1 125 ? 6.043 5.203 -9.279 1.00 82.25 125 ASN A N 1
ATOM 933 C CA . ASN A 1 125 ? 4.788 5.514 -9.970 1.00 82.25 125 ASN A CA 1
ATOM 934 C C . ASN A 1 125 ? 4.691 6.994 -10.361 1.00 82.25 125 ASN A C 1
ATOM 936 O O . ASN A 1 125 ? 4.311 7.315 -11.487 1.00 82.25 125 ASN A O 1
ATOM 940 N N . ALA A 1 126 ? 5.053 7.889 -9.438 1.00 80.25 126 ALA A N 1
ATOM 941 C CA . ALA A 1 126 ? 5.013 9.330 -9.669 1.00 80.25 126 ALA A CA 1
ATOM 942 C C . ALA A 1 126 ? 6.086 9.804 -10.662 1.00 80.25 126 ALA A C 1
ATOM 944 O O . ALA A 1 126 ? 5.841 10.721 -11.443 1.00 80.25 126 ALA A O 1
ATOM 945 N N . THR A 1 127 ? 7.270 9.188 -10.629 1.00 88.12 127 THR A N 1
ATOM 946 C CA . THR A 1 127 ? 8.440 9.636 -11.404 1.00 88.12 127 THR A CA 1
ATOM 947 C C . THR A 1 127 ? 8.490 8.998 -12.796 1.00 88.12 127 THR A C 1
ATOM 949 O O . THR A 1 127 ? 8.862 9.655 -13.765 1.00 88.12 127 THR A O 1
ATOM 952 N N . TYR A 1 128 ? 8.071 7.734 -12.920 1.00 91.06 128 TYR A N 1
ATOM 953 C CA . TYR A 1 128 ? 8.185 6.923 -14.136 1.00 91.06 128 TYR A CA 1
ATOM 954 C C . TYR A 1 128 ? 6.844 6.256 -14.517 1.00 91.06 128 TYR A C 1
ATOM 956 O O . TYR A 1 128 ? 6.736 5.025 -14.536 1.00 91.06 128 TYR A O 1
ATOM 964 N N . PRO A 1 129 ? 5.808 7.034 -14.890 1.00 84.75 129 PRO A N 1
ATOM 965 C CA . PRO A 1 129 ? 4.449 6.523 -15.133 1.00 84.75 129 PRO A CA 1
ATOM 966 C C . PRO A 1 129 ? 4.356 5.460 -16.245 1.00 84.75 129 PRO A C 1
ATOM 968 O O . PRO A 1 129 ? 3.463 4.607 -16.243 1.00 84.75 129 PRO A O 1
ATOM 971 N N . ARG A 1 130 ? 5.296 5.461 -17.197 1.00 85.94 130 ARG A N 1
ATOM 972 C CA . ARG A 1 130 ? 5.383 4.427 -18.241 1.00 85.94 130 ARG A CA 1
ATOM 973 C C . ARG A 1 130 ? 5.831 3.084 -17.684 1.00 85.94 130 ARG A C 1
ATOM 975 O O . ARG A 1 130 ? 5.200 2.070 -17.968 1.00 85.94 130 ARG A O 1
ATOM 982 N N . LEU A 1 131 ? 6.874 3.086 -16.855 1.00 91.88 131 LEU A N 1
ATOM 983 C CA . LEU A 1 131 ? 7.349 1.878 -16.183 1.00 91.88 131 LEU A CA 1
ATOM 984 C C . LEU A 1 131 ? 6.278 1.333 -15.232 1.00 91.88 131 LEU A C 1
ATOM 986 O O . LEU A 1 131 ? 6.042 0.130 -15.215 1.00 91.88 131 LEU A O 1
ATOM 990 N N . ALA A 1 132 ? 5.548 2.216 -14.544 1.00 87.19 132 ALA A N 1
ATOM 991 C CA . ALA A 1 132 ? 4.398 1.834 -13.725 1.00 87.19 132 ALA A CA 1
ATOM 992 C C . ALA A 1 132 ? 3.310 1.111 -14.535 1.00 87.19 132 ALA A C 1
ATOM 994 O O . ALA A 1 132 ? 2.787 0.085 -14.107 1.00 87.19 132 ALA A O 1
ATOM 995 N N . THR A 1 133 ? 3.011 1.590 -15.746 1.00 85.00 133 THR A N 1
ATOM 996 C CA . THR A 1 133 ? 2.054 0.924 -16.647 1.00 85.00 133 THR A CA 1
ATOM 997 C C . THR A 1 133 ? 2.531 -0.479 -17.039 1.00 85.00 133 THR A C 1
ATOM 999 O O . THR A 1 133 ? 1.732 -1.416 -17.083 1.00 85.00 133 THR A O 1
ATOM 1002 N N . MET A 1 134 ? 3.834 -0.655 -17.278 1.00 89.38 134 MET A N 1
ATOM 1003 C CA . MET A 1 134 ? 4.425 -1.968 -17.565 1.00 89.38 134 MET A CA 1
ATOM 1004 C C . MET A 1 134 ? 4.362 -2.903 -16.350 1.00 89.38 134 MET A C 1
ATOM 1006 O O . MET A 1 134 ? 4.004 -4.071 -16.503 1.00 89.38 134 MET A O 1
ATOM 1010 N N . ALA A 1 135 ? 4.653 -2.395 -15.148 1.00 88.75 135 ALA A N 1
ATOM 1011 C CA . ALA A 1 135 ? 4.584 -3.168 -13.908 1.00 88.75 135 ALA A CA 1
ATOM 1012 C C . ALA A 1 135 ? 3.144 -3.623 -13.629 1.00 88.75 135 ALA A C 1
ATOM 1014 O O . ALA A 1 135 ? 2.909 -4.790 -13.322 1.00 88.75 135 ALA A O 1
ATOM 1015 N N . LEU A 1 136 ? 2.161 -2.742 -13.840 1.00 81.88 136 LEU A N 1
ATOM 1016 C CA . LEU A 1 136 ? 0.743 -3.090 -13.744 1.00 81.88 136 LEU A CA 1
ATOM 1017 C C . LEU A 1 136 ? 0.333 -4.173 -14.737 1.00 81.88 136 LEU A C 1
ATOM 1019 O O . LEU A 1 136 ? -0.371 -5.111 -14.363 1.00 81.88 136 LEU A O 1
ATOM 1023 N N . ALA A 1 137 ? 0.773 -4.068 -15.991 1.00 84.06 137 ALA A N 1
ATOM 1024 C CA . ALA A 1 137 ? 0.493 -5.095 -16.983 1.00 84.06 137 ALA A CA 1
ATOM 1025 C C . ALA A 1 137 ? 1.080 -6.452 -16.555 1.00 84.06 137 ALA A C 1
ATOM 1027 O O . ALA A 1 137 ? 0.374 -7.458 -16.598 1.00 84.06 137 ALA A O 1
ATOM 1028 N N . LEU A 1 138 ? 2.328 -6.484 -16.074 1.00 85.31 138 LEU A N 1
ATOM 1029 C CA . LEU A 1 138 ? 2.943 -7.714 -15.569 1.00 85.31 138 LEU A CA 1
ATOM 1030 C C . LEU A 1 138 ? 2.180 -8.295 -14.376 1.00 85.31 138 LEU A C 1
ATOM 1032 O O . LEU A 1 138 ? 1.832 -9.473 -14.418 1.00 85.31 138 LEU A O 1
ATOM 1036 N N . LYS A 1 139 ? 1.851 -7.481 -13.366 1.00 82.12 139 LYS A N 1
ATOM 1037 C CA . LYS A 1 139 ? 1.048 -7.908 -12.208 1.00 82.12 139 LYS A CA 1
ATOM 1038 C C . LYS A 1 139 ? -0.259 -8.568 -12.655 1.00 82.12 139 LYS A C 1
ATOM 1040 O O . LYS A 1 139 ? -0.550 -9.692 -12.255 1.00 82.12 139 LYS A O 1
ATOM 1045 N N . ARG A 1 140 ? -1.005 -7.902 -13.544 1.00 79.00 140 ARG A N 1
ATOM 1046 C CA . ARG A 1 140 ? -2.314 -8.367 -14.023 1.00 79.00 140 ARG A CA 1
ATOM 1047 C C . ARG A 1 140 ? -2.239 -9.663 -14.827 1.00 79.00 140 ARG A C 1
ATOM 1049 O O . ARG A 1 140 ? -3.081 -10.534 -14.651 1.00 79.00 140 ARG A O 1
ATOM 1056 N N . TYR A 1 141 ? -1.286 -9.775 -15.749 1.00 79.50 141 TYR A N 1
ATOM 1057 C CA . TYR A 1 141 ? -1.266 -10.889 -16.703 1.00 79.50 141 TYR A CA 1
ATOM 1058 C C . TYR A 1 141 ? -0.436 -12.087 -16.241 1.00 79.50 141 TYR A C 1
ATOM 1060 O O . TYR A 1 141 ? -0.648 -13.186 -16.747 1.00 79.50 141 TYR A O 1
ATOM 1068 N N . ALA A 1 142 ? 0.489 -11.897 -15.299 1.00 78.12 142 ALA A N 1
ATOM 1069 C CA . ALA A 1 142 ? 1.356 -12.961 -14.799 1.00 78.12 142 ALA A CA 1
ATOM 1070 C C . ALA A 1 142 ? 1.040 -13.400 -13.358 1.00 78.12 142 ALA A C 1
ATOM 1072 O O . ALA A 1 142 ? 1.672 -14.335 -12.876 1.00 78.12 142 ALA A O 1
ATOM 1073 N N . GLY A 1 143 ? 0.077 -12.759 -12.682 1.00 70.19 143 GLY A N 1
ATOM 1074 C CA . GLY A 1 143 ? -0.386 -13.166 -11.349 1.00 70.19 143 GLY A CA 1
ATOM 1075 C C . GLY A 1 143 ? 0.672 -13.028 -10.252 1.00 70.19 143 GLY A C 1
ATOM 1076 O O . GLY A 1 143 ? 0.725 -13.856 -9.350 1.00 70.19 143 GLY A O 1
ATOM 1077 N N . MET A 1 144 ? 1.540 -12.018 -10.351 1.00 78.00 144 MET A N 1
ATOM 1078 C CA . MET A 1 144 ? 2.650 -11.794 -9.416 1.00 78.00 144 MET A CA 1
ATOM 1079 C C . MET A 1 144 ? 2.405 -10.611 -8.475 1.00 78.00 144 MET A C 1
ATOM 1081 O O . MET A 1 144 ? 1.586 -9.736 -8.760 1.00 78.00 144 MET A O 1
ATOM 1085 N N . GLY A 1 145 ? 3.162 -10.565 -7.375 1.00 74.94 145 GLY A N 1
ATOM 1086 C CA . GLY A 1 145 ? 3.175 -9.431 -6.448 1.00 74.94 145 GLY A CA 1
ATOM 1087 C C . GLY A 1 145 ? 3.674 -8.134 -7.099 1.00 74.94 145 GLY A C 1
ATOM 1088 O O . GLY A 1 145 ? 4.331 -8.148 -8.145 1.00 74.94 145 GLY A O 1
ATOM 1089 N N . THR A 1 146 ? 3.364 -6.993 -6.477 1.00 79.62 146 THR A N 1
ATOM 1090 C CA . THR A 1 146 ? 3.754 -5.667 -6.994 1.00 79.62 146 THR A CA 1
ATOM 1091 C C . THR A 1 146 ? 5.277 -5.515 -7.031 1.00 79.62 146 THR A C 1
ATOM 1093 O O . THR A 1 146 ? 5.826 -5.024 -8.020 1.00 79.62 146 THR A O 1
ATOM 1096 N N . GLU A 1 147 ? 5.972 -6.013 -6.009 1.00 83.62 147 GLU A N 1
ATOM 1097 C CA . GLU A 1 147 ? 7.426 -5.948 -5.912 1.00 83.62 147 GLU A CA 1
ATOM 1098 C C . GLU A 1 147 ? 8.112 -6.802 -6.976 1.00 83.62 147 GLU A C 1
ATOM 1100 O O . GLU A 1 147 ? 9.090 -6.370 -7.586 1.00 83.62 147 GLU A O 1
ATOM 1105 N N . GLU A 1 148 ? 7.583 -7.997 -7.248 1.00 85.31 148 GLU A N 1
ATOM 1106 C CA . GLU A 1 148 ? 8.101 -8.859 -8.309 1.00 85.31 148 GLU A CA 1
ATOM 1107 C C . GLU A 1 148 ? 7.890 -8.225 -9.692 1.00 85.31 148 GLU A C 1
ATOM 1109 O O . GLU A 1 148 ? 8.790 -8.256 -10.537 1.00 85.31 148 GLU A O 1
ATOM 1114 N N . ALA A 1 149 ? 6.735 -7.592 -9.919 1.00 87.69 149 ALA A N 1
ATOM 1115 C CA . ALA A 1 149 ? 6.471 -6.877 -11.161 1.00 87.69 149 ALA A CA 1
ATOM 1116 C C . ALA A 1 149 ? 7.479 -5.739 -11.378 1.00 87.69 149 ALA A C 1
ATOM 1118 O O . ALA A 1 149 ? 8.077 -5.643 -12.452 1.00 87.69 149 ALA A O 1
ATOM 1119 N N . TRP A 1 150 ? 7.730 -4.919 -10.354 1.00 90.00 150 TRP A N 1
ATOM 1120 C CA . TRP A 1 150 ? 8.748 -3.868 -10.404 1.00 90.00 150 TRP A CA 1
ATOM 1121 C C . TRP A 1 150 ? 10.155 -4.421 -10.601 1.00 90.00 150 TRP A C 1
ATOM 1123 O O . TRP A 1 150 ? 10.879 -3.935 -11.467 1.00 90.00 150 TRP A O 1
ATOM 1133 N N . TYR A 1 151 ? 10.523 -5.469 -9.866 1.00 89.56 151 TYR A N 1
ATOM 1134 C CA . TYR A 1 151 ? 11.811 -6.142 -10.007 1.00 89.56 151 TYR A CA 1
ATOM 1135 C C . TYR A 1 151 ? 12.077 -6.572 -11.454 1.00 89.56 151 TYR A C 1
ATOM 1137 O O . TYR A 1 151 ? 13.174 -6.362 -11.975 1.00 89.56 151 TYR A O 1
ATOM 1145 N N . ARG A 1 152 ? 11.054 -7.117 -12.126 1.00 89.81 152 ARG A N 1
ATOM 1146 C CA . ARG A 1 152 ? 11.129 -7.537 -13.531 1.00 89.81 152 ARG A CA 1
ATOM 1147 C C . ARG A 1 152 ? 11.160 -6.362 -14.507 1.00 89.81 152 ARG A C 1
ATOM 1149 O O . ARG A 1 152 ? 11.950 -6.402 -15.444 1.00 89.81 152 ARG A O 1
ATOM 1156 N N . VAL A 1 153 ? 10.346 -5.318 -14.311 1.00 91.94 153 VAL A N 1
ATOM 1157 C CA . VAL A 1 153 ? 10.373 -4.118 -15.178 1.00 91.94 153 VAL A CA 1
ATOM 1158 C C . VAL A 1 153 ? 11.734 -3.436 -15.142 1.00 91.94 153 VAL A C 1
ATOM 1160 O O . VAL A 1 153 ? 12.228 -3.002 -16.183 1.00 91.94 153 VAL A O 1
ATOM 1163 N N . LEU A 1 154 ? 12.306 -3.333 -13.945 1.00 92.69 15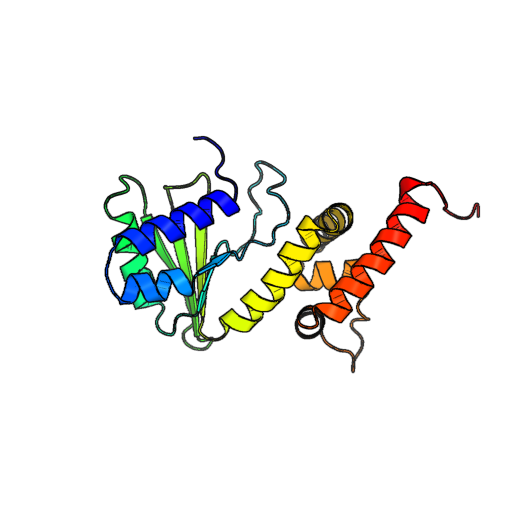4 LEU A N 1
ATOM 1164 C CA . LEU A 1 154 ? 13.561 -2.642 -13.674 1.00 92.69 154 LEU A CA 1
ATOM 1165 C C . LEU A 1 154 ? 14.796 -3.514 -13.916 1.00 92.69 154 LEU A C 1
ATOM 1167 O O . LEU A 1 154 ? 15.908 -3.012 -13.797 1.00 92.69 154 LEU A O 1
ATOM 1171 N N . GLU A 1 155 ? 14.606 -4.796 -14.244 1.00 89.38 155 GLU A N 1
ATOM 1172 C CA . GLU A 1 155 ? 15.685 -5.757 -14.495 1.00 89.38 155 GLU A CA 1
ATOM 1173 C C . GLU A 1 155 ? 16.723 -5.781 -13.349 1.00 89.38 155 GLU A C 1
ATOM 1175 O O . GLU A 1 155 ? 17.927 -5.880 -13.574 1.00 89.38 155 GLU A O 1
ATOM 1180 N N . LEU A 1 156 ? 16.260 -5.704 -12.091 1.00 84.12 156 LEU A N 1
ATOM 1181 C CA . LEU A 1 156 ? 17.135 -5.590 -10.907 1.00 84.12 156 LEU A CA 1
ATOM 1182 C C . LEU A 1 156 ? 17.979 -6.849 -10.632 1.00 84.12 156 LEU A C 1
ATOM 1184 O O . LEU A 1 156 ? 18.890 -6.810 -9.796 1.00 84.12 156 LEU A O 1
ATOM 1188 N N . GLY A 1 157 ? 17.691 -7.946 -11.333 1.00 73.25 157 GLY A N 1
ATOM 1189 C CA . GLY A 1 157 ? 18.447 -9.192 -11.333 1.00 73.25 157 GLY A CA 1
ATOM 1190 C C . GLY A 1 157 ? 17.691 -10.332 -12.025 1.00 73.25 157 GLY A C 1
ATOM 1191 O O . GLY A 1 157 ? 16.672 -10.127 -12.685 1.00 73.25 157 GLY A O 1
ATOM 1192 N N . SER A 1 158 ? 18.207 -11.550 -11.874 1.00 60.19 158 SER A N 1
ATOM 1193 C CA . SER A 1 158 ? 17.595 -12.804 -12.323 1.00 60.19 158 SER A CA 1
ATOM 1194 C C . SER A 1 158 ? 17.163 -13.642 -11.117 1.00 60.19 158 SER A C 1
ATOM 1196 O O . SER A 1 158 ? 17.818 -13.618 -10.080 1.00 60.19 158 SER A O 1
ATOM 1198 N N . VAL A 1 159 ? 16.117 -14.459 -11.267 1.00 55.69 159 VAL A N 1
ATOM 1199 C CA . VAL A 1 159 ? 15.604 -15.382 -10.225 1.00 55.69 159 VAL A CA 1
ATOM 1200 C C . VAL A 1 159 ? 16.532 -16.586 -9.935 1.00 55.69 159 VAL A C 1
ATOM 1202 O O . VAL A 1 159 ? 16.096 -17.602 -9.404 1.00 55.69 159 VAL A O 1
ATOM 1205 N N . SER A 1 160 ? 17.814 -16.497 -10.293 1.00 53.00 160 SER A N 1
ATOM 1206 C CA . SER A 1 160 ? 18.798 -17.572 -10.114 1.00 53.00 160 SER A CA 1
ATOM 1207 C C . SER A 1 160 ? 19.311 -17.634 -8.667 1.00 53.00 160 SER A C 1
ATOM 1209 O O . SER A 1 160 ? 19.392 -16.608 -7.987 1.00 53.00 160 SER A O 1
ATOM 1211 N N . GLU A 1 161 ? 19.706 -18.825 -8.204 1.00 46.66 161 GLU A N 1
ATOM 1212 C CA . GLU A 1 161 ? 20.303 -19.023 -6.873 1.00 46.66 161 GLU A CA 1
ATOM 1213 C C . GLU A 1 161 ? 21.490 -18.073 -6.624 1.00 46.66 161 GLU A C 1
ATOM 1215 O O . GLU A 1 161 ? 22.377 -17.918 -7.463 1.00 46.66 161 GLU A O 1
ATOM 1220 N N . GLY A 1 162 ? 21.507 -17.441 -5.445 1.00 53.94 162 GLY A N 1
ATOM 1221 C CA . GLY A 1 162 ? 22.590 -16.557 -4.998 1.00 53.94 162 GLY A CA 1
ATOM 1222 C C . GLY A 1 162 ? 22.407 -15.064 -5.297 1.00 53.94 162 GLY A C 1
ATOM 1223 O O . GLY A 1 162 ? 23.284 -14.279 -4.939 1.00 53.94 162 GLY A O 1
ATOM 1224 N N . GLN A 1 163 ? 21.296 -14.643 -5.912 1.00 61.44 163 GLN A N 1
ATOM 1225 C CA . GLN A 1 163 ? 20.987 -13.220 -6.124 1.00 61.44 163 GLN A CA 1
ATOM 1226 C C . GLN A 1 163 ? 20.032 -12.648 -5.069 1.00 61.44 163 GLN A C 1
ATOM 1228 O O . GLN A 1 163 ? 19.279 -13.379 -4.427 1.00 61.44 163 GLN A O 1
ATOM 1233 N N . THR A 1 164 ? 20.076 -11.321 -4.881 1.00 60.47 164 THR A N 1
ATOM 1234 C CA . THR A 1 164 ? 19.173 -10.606 -3.969 1.00 60.47 164 THR A CA 1
ATOM 1235 C C . THR A 1 164 ? 17.725 -10.850 -4.407 1.00 60.47 164 THR A C 1
ATOM 1237 O O . THR A 1 164 ? 17.369 -10.470 -5.528 1.00 60.47 164 THR A O 1
ATOM 1240 N N . PRO A 1 165 ? 16.892 -11.479 -3.562 1.00 77.25 165 PRO A N 1
ATOM 1241 C CA . PRO A 1 165 ? 15.509 -11.761 -3.911 1.00 77.25 165 PRO A CA 1
ATOM 1242 C C . PRO A 1 165 ? 14.729 -10.459 -4.106 1.00 77.25 165 PRO A C 1
ATOM 1244 O O . PRO A 1 165 ? 15.099 -9.417 -3.560 1.00 77.25 165 PRO A O 1
ATOM 1247 N N . TRP A 1 166 ? 13.645 -10.522 -4.883 1.00 76.31 166 TRP A N 1
ATOM 1248 C CA . TRP A 1 166 ? 12.882 -9.344 -5.310 1.00 76.31 166 TRP A CA 1
ATOM 1249 C C . TRP A 1 166 ? 12.447 -8.447 -4.143 1.00 76.31 166 TRP A C 1
ATOM 1251 O O . TRP A 1 166 ? 12.559 -7.229 -4.253 1.00 76.31 166 TRP A O 1
ATOM 1261 N N . TYR A 1 167 ? 12.061 -9.034 -3.004 1.00 76.56 167 TYR A N 1
ATOM 1262 C CA . TYR A 1 167 ? 11.683 -8.281 -1.806 1.00 76.56 167 TYR A CA 1
ATOM 1263 C C . TYR A 1 167 ? 12.870 -7.485 -1.250 1.00 76.56 167 TYR A C 1
ATOM 1265 O O . TYR A 1 167 ? 12.775 -6.290 -1.023 1.00 76.56 167 TYR A O 1
ATOM 1273 N N . ALA A 1 168 ? 14.044 -8.097 -1.114 1.00 82.75 168 ALA A N 1
ATOM 1274 C CA . ALA A 1 168 ? 15.213 -7.397 -0.589 1.00 82.75 168 ALA A CA 1
ATOM 1275 C C . ALA A 1 168 ? 15.754 -6.345 -1.573 1.00 82.75 168 ALA A C 1
ATOM 1277 O O . ALA A 1 168 ? 16.273 -5.316 -1.149 1.00 82.75 168 ALA A O 1
ATOM 1278 N N . ALA A 1 169 ? 15.625 -6.583 -2.881 1.00 84.25 169 ALA A N 1
ATOM 1279 C CA . ALA A 1 169 ? 16.116 -5.668 -3.907 1.00 84.25 169 ALA A CA 1
ATOM 1280 C C . ALA A 1 169 ? 15.337 -4.345 -3.942 1.00 84.25 169 ALA A C 1
ATOM 1282 O O . ALA A 1 169 ? 15.936 -3.305 -4.203 1.00 84.25 169 ALA A O 1
ATOM 1283 N N . LEU A 1 170 ? 14.029 -4.369 -3.656 1.00 85.81 170 LEU A N 1
ATOM 1284 C CA . LEU A 1 170 ? 13.202 -3.158 -3.659 1.00 85.81 170 LEU A CA 1
ATOM 1285 C C . LEU A 1 170 ? 13.402 -2.249 -2.441 1.00 85.81 170 LEU A C 1
ATOM 1287 O O . LEU A 1 170 ? 12.930 -1.115 -2.456 1.00 85.81 170 LEU A O 1
ATOM 1291 N N . LEU A 1 171 ? 14.109 -2.707 -1.405 1.00 85.81 171 LEU A N 1
ATOM 1292 C CA . LEU A 1 171 ? 14.430 -1.885 -0.232 1.00 85.81 171 LEU A CA 1
ATOM 1293 C C . LEU A 1 171 ? 15.612 -0.937 -0.462 1.00 85.81 171 LEU A C 1
ATOM 1295 O O . LEU A 1 171 ? 15.772 0.028 0.284 1.00 85.81 171 LEU A O 1
ATOM 1299 N N . ASP A 1 172 ? 16.433 -1.193 -1.480 1.00 87.88 172 ASP A N 1
ATOM 1300 C CA . ASP A 1 172 ? 17.547 -0.326 -1.860 1.00 87.88 172 ASP A CA 1
ATOM 1301 C C . ASP A 1 172 ? 17.044 0.784 -2.795 1.00 87.88 172 ASP A C 1
ATOM 1303 O O . ASP A 1 172 ? 17.150 0.697 -4.019 1.00 87.88 172 ASP A O 1
ATOM 1307 N N . GLU A 1 173 ? 16.431 1.819 -2.210 1.00 89.12 173 GLU A N 1
ATOM 1308 C CA . GLU A 1 173 ? 15.804 2.915 -2.961 1.00 89.12 173 GLU A CA 1
ATOM 1309 C C . GLU A 1 173 ? 16.773 3.579 -3.952 1.00 89.12 173 GLU A C 1
ATOM 1311 O O . GLU A 1 173 ? 16.380 3.892 -5.074 1.00 89.12 173 GLU A O 1
ATOM 1316 N N . GLU A 1 174 ? 18.041 3.773 -3.578 1.00 90.06 174 GLU A N 1
ATOM 1317 C CA . GL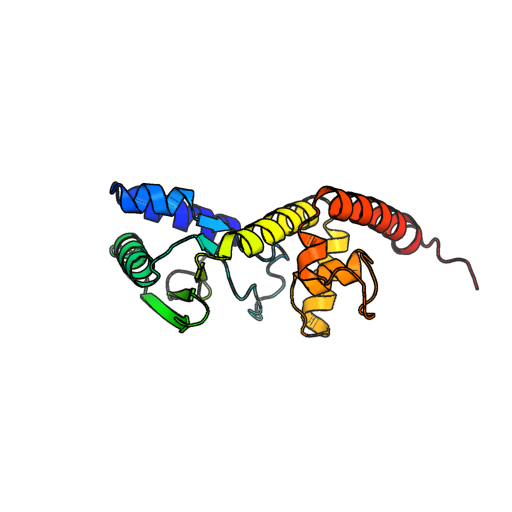U A 1 174 ? 19.038 4.392 -4.456 1.00 90.06 174 GLU A CA 1
ATOM 1318 C C . GLU A 1 174 ? 19.278 3.534 -5.701 1.00 90.06 174 GLU A C 1
ATOM 1320 O O . GLU A 1 174 ? 19.163 4.024 -6.831 1.00 90.06 174 GLU A O 1
ATOM 1325 N N . ARG A 1 175 ? 19.533 2.235 -5.507 1.00 89.25 175 ARG A N 1
ATOM 1326 C CA . ARG A 1 175 ? 19.727 1.291 -6.611 1.00 89.25 175 ARG A CA 1
ATOM 1327 C C . ARG A 1 175 ? 18.477 1.161 -7.478 1.00 89.25 175 ARG A C 1
ATOM 1329 O O . ARG A 1 175 ? 18.588 1.127 -8.704 1.00 89.25 175 ARG A O 1
ATOM 1336 N N . VAL A 1 176 ? 17.298 1.104 -6.863 1.00 92.62 176 VAL A N 1
ATOM 1337 C CA . VAL A 1 176 ? 16.012 1.003 -7.566 1.00 92.62 176 VAL A CA 1
ATOM 1338 C C . VAL A 1 176 ? 15.773 2.224 -8.450 1.00 92.62 176 VAL A C 1
ATOM 1340 O O . VAL A 1 176 ? 15.434 2.078 -9.626 1.00 92.62 176 VAL A O 1
ATOM 1343 N N . MET A 1 177 ? 15.985 3.429 -7.921 1.00 94.62 177 MET A N 1
ATOM 1344 C CA . MET A 1 177 ? 15.786 4.663 -8.679 1.00 94.62 177 MET A CA 1
ATOM 1345 C C . MET A 1 177 ? 16.827 4.822 -9.796 1.00 94.62 177 MET A C 1
ATOM 1347 O O . MET A 1 177 ? 16.476 5.267 -10.888 1.00 94.62 177 MET A O 1
ATOM 1351 N N . ALA A 1 178 ? 18.077 4.402 -9.576 1.00 93.56 178 ALA A N 1
ATOM 1352 C CA . ALA A 1 178 ? 19.100 4.383 -10.622 1.00 93.56 178 ALA A CA 1
ATOM 1353 C C . ALA A 1 178 ? 18.730 3.433 -11.778 1.00 93.56 178 ALA A C 1
ATOM 1355 O O . ALA A 1 178 ? 18.822 3.816 -12.948 1.00 93.56 178 ALA A O 1
ATOM 1356 N N . ALA A 1 179 ? 18.248 2.227 -11.461 1.00 94.06 179 ALA A N 1
ATOM 1357 C CA . ALA A 1 179 ? 17.772 1.271 -12.460 1.00 94.06 179 ALA A CA 1
ATOM 1358 C C . ALA A 1 179 ? 16.537 1.792 -13.215 1.00 94.06 179 ALA A C 1
ATOM 1360 O O . ALA A 1 179 ? 16.438 1.638 -14.432 1.00 94.06 179 ALA A O 1
ATOM 1361 N N . ALA A 1 180 ? 15.612 2.461 -12.520 1.00 95.44 180 ALA A N 1
ATOM 1362 C CA . ALA A 1 180 ? 14.438 3.072 -13.139 1.00 95.44 180 ALA A CA 1
ATOM 1363 C C . ALA A 1 180 ? 14.806 4.191 -14.119 1.00 95.44 180 ALA A C 1
ATOM 1365 O O . ALA A 1 180 ? 14.246 4.251 -15.214 1.00 95.44 180 ALA A O 1
ATOM 1366 N N . GLU A 1 181 ? 15.791 5.023 -13.782 1.00 96.25 181 GLU A N 1
ATOM 1367 C CA . GLU A 1 181 ? 16.307 6.060 -14.676 1.00 96.25 181 GLU A CA 1
ATOM 1368 C C . GLU A 1 181 ? 16.930 5.461 -15.948 1.00 96.25 181 GLU A C 1
ATOM 1370 O O . GLU A 1 181 ? 16.652 5.899 -17.068 1.00 96.25 181 GLU A O 1
ATOM 1375 N N . GLU A 1 182 ? 17.760 4.425 -15.806 1.00 93.94 182 GLU A N 1
ATOM 1376 C CA . GLU A 1 182 ? 18.327 3.700 -16.945 1.00 93.94 182 GLU A CA 1
ATOM 1377 C C . GLU A 1 182 ? 17.237 3.071 -17.816 1.00 93.94 182 GLU A C 1
ATOM 1379 O O . GLU A 1 182 ? 17.221 3.261 -19.039 1.00 93.94 182 GLU A O 1
ATOM 1384 N N . ARG A 1 183 ? 16.276 2.390 -17.190 1.00 93.31 183 ARG A N 1
ATOM 1385 C CA . ARG A 1 183 ? 15.198 1.719 -17.907 1.00 93.31 183 ARG A CA 1
ATOM 1386 C C . ARG A 1 183 ? 14.278 2.699 -18.621 1.00 93.31 183 ARG A C 1
ATOM 1388 O O . ARG A 1 183 ? 13.883 2.447 -19.757 1.00 93.31 183 ARG A O 1
ATOM 1395 N N . ASN A 1 184 ? 13.968 3.834 -18.004 1.00 93.62 184 ASN A N 1
ATOM 1396 C CA . ASN A 1 184 ? 13.145 4.867 -18.619 1.00 93.62 184 ASN A CA 1
ATOM 1397 C C . ASN A 1 184 ? 13.823 5.459 -19.867 1.00 93.62 184 ASN A C 1
ATOM 1399 O O . ASN A 1 184 ? 13.164 5.633 -20.893 1.00 93.62 184 ASN A O 1
ATOM 1403 N N . ARG A 1 185 ? 15.147 5.683 -19.830 1.00 92.38 185 ARG A N 1
ATOM 1404 C CA . ARG A 1 185 ? 15.918 6.098 -21.018 1.00 92.38 185 ARG A CA 1
ATOM 1405 C C . ARG A 1 185 ? 15.853 5.059 -22.137 1.00 92.38 185 ARG A C 1
ATOM 1407 O O . ARG A 1 185 ? 15.694 5.429 -23.299 1.00 92.38 185 ARG A O 1
ATOM 1414 N N . TRP A 1 186 ? 15.943 3.772 -21.799 1.00 91.69 186 TRP A N 1
ATOM 1415 C CA . TRP A 1 186 ? 15.774 2.690 -22.771 1.00 91.69 186 TRP A CA 1
ATOM 1416 C C . TRP A 1 186 ? 14.375 2.715 -23.406 1.00 91.69 186 TRP A C 1
ATOM 1418 O O . TRP A 1 186 ? 14.264 2.670 -24.631 1.00 91.69 186 TRP A O 1
ATOM 1428 N N . VAL A 1 187 ? 13.316 2.856 -22.599 1.00 89.25 187 VAL A N 1
ATOM 1429 C CA . VAL A 1 187 ? 11.929 2.916 -23.092 1.00 89.25 187 VAL A CA 1
ATOM 1430 C C . VAL A 1 187 ? 11.740 4.089 -24.052 1.00 89.25 187 VAL A C 1
ATOM 1432 O O . VAL A 1 187 ? 11.231 3.887 -25.149 1.00 89.25 187 VAL A O 1
ATOM 1435 N N . ILE A 1 188 ? 12.207 5.289 -23.696 1.00 86.69 188 ILE A N 1
ATOM 1436 C CA . ILE A 1 188 ? 12.128 6.464 -24.580 1.00 86.69 188 ILE A CA 1
ATOM 1437 C C . ILE A 1 188 ? 12.800 6.168 -25.930 1.00 86.69 188 ILE A C 1
ATOM 1439 O O . ILE A 1 188 ? 12.176 6.302 -26.981 1.00 86.69 188 ILE A O 1
ATOM 1443 N N . LYS A 1 189 ? 14.045 5.680 -25.902 1.00 86.75 189 LYS A N 1
ATOM 1444 C CA . LYS A 1 189 ? 14.840 5.451 -27.114 1.00 86.75 189 LYS A CA 1
ATOM 1445 C C . LYS A 1 189 ? 14.253 4.382 -28.043 1.00 86.75 189 LYS A C 1
ATOM 1447 O O . LYS A 1 189 ? 14.303 4.518 -29.264 1.00 86.75 189 LYS A O 1
ATOM 1452 N N . TYR A 1 190 ? 13.771 3.273 -27.489 1.00 83.56 190 TYR A N 1
ATOM 1453 C CA . TYR A 1 190 ? 13.447 2.088 -28.292 1.00 83.56 190 TYR A CA 1
ATOM 1454 C C . TYR A 1 190 ? 11.952 1.855 -28.482 1.00 83.56 190 TYR A C 1
ATOM 1456 O O . TYR A 1 190 ? 11.570 1.231 -29.470 1.00 83.56 190 TYR A O 1
ATOM 1464 N N . VAL A 1 191 ? 11.113 2.353 -27.574 1.00 79.94 191 VAL A N 1
ATOM 1465 C CA . VAL A 1 191 ? 9.657 2.195 -27.660 1.00 79.94 191 VAL A CA 1
ATOM 1466 C C . VAL A 1 191 ? 9.021 3.417 -28.313 1.00 79.94 191 VAL A C 1
ATOM 1468 O O . VAL A 1 191 ? 8.238 3.254 -29.245 1.00 79.94 191 VAL A O 1
ATOM 1471 N N . ASP A 1 192 ? 9.381 4.631 -27.890 1.00 78.62 192 ASP A N 1
ATOM 1472 C CA . ASP A 1 192 ? 8.721 5.839 -28.405 1.00 78.62 192 ASP A CA 1
ATOM 1473 C C . ASP A 1 192 ? 9.335 6.345 -29.704 1.00 78.62 192 ASP A C 1
ATOM 1475 O O . ASP A 1 192 ? 8.628 6.699 -30.644 1.00 78.62 192 ASP A O 1
ATOM 1479 N N . GLU A 1 193 ? 10.665 6.401 -29.756 1.00 82.25 193 GLU A N 1
ATOM 1480 C CA . GLU A 1 193 ? 11.386 6.968 -30.897 1.00 82.25 193 GLU A CA 1
ATOM 1481 C C . GLU A 1 193 ? 11.507 5.971 -32.062 1.00 82.25 193 GLU A C 1
ATOM 1483 O O . GLU A 1 193 ? 12.094 6.281 -33.099 1.00 82.25 193 GLU A O 1
ATOM 1488 N N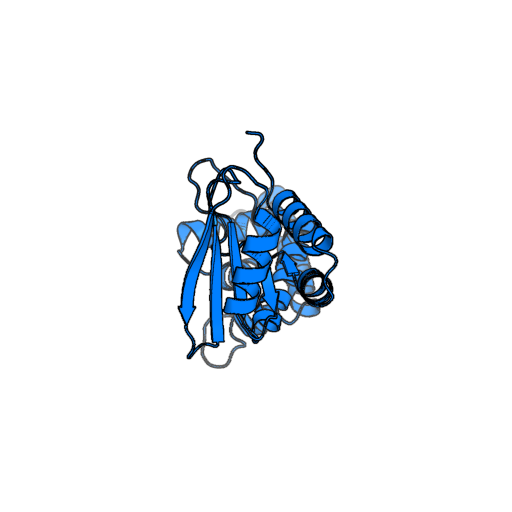 . GLY A 1 194 ? 10.954 4.759 -31.913 1.00 65.06 194 GLY A N 1
ATOM 1489 C CA . GLY A 1 194 ? 11.003 3.711 -32.934 1.00 65.06 194 GLY A CA 1
ATOM 1490 C C . GLY A 1 194 ? 12.421 3.210 -33.220 1.00 65.06 194 GLY A C 1
ATOM 1491 O O . GLY A 1 194 ? 12.661 2.632 -34.278 1.00 65.06 194 GLY A O 1
ATOM 1492 N N . GLY A 1 195 ? 13.361 3.419 -32.290 1.00 55.91 195 GLY A N 1
ATOM 1493 C CA . GLY A 1 195 ? 14.783 3.101 -32.425 1.00 55.91 195 GLY A CA 1
ATOM 1494 C C . GLY A 1 195 ? 15.122 1.610 -32.452 1.00 55.91 195 GLY A C 1
ATOM 1495 O O . GLY A 1 195 ? 16.275 1.255 -32.200 1.00 55.91 195 GLY A O 1
ATOM 1496 N N . LEU A 1 196 ? 14.155 0.729 -32.729 1.00 54.88 196 LEU A N 1
ATOM 1497 C CA . LEU A 1 196 ? 14.445 -0.678 -32.965 1.00 54.88 196 LEU A CA 1
ATOM 1498 C C . LEU A 1 196 ? 15.432 -0.764 -34.136 1.00 54.88 196 LEU A C 1
ATOM 1500 O O . LEU A 1 196 ? 15.137 -0.246 -35.220 1.00 54.88 196 LEU A O 1
ATOM 1504 N N . PRO A 1 197 ? 16.612 -1.378 -33.941 1.00 56.62 197 PRO A N 1
ATOM 1505 C CA . PRO A 1 197 ? 17.518 -1.607 -35.049 1.00 56.62 197 PRO A CA 1
ATOM 1506 C C . PRO A 1 197 ? 16.748 -2.398 -36.103 1.00 56.62 197 PRO A C 1
ATOM 1508 O O . PRO A 1 197 ? 16.165 -3.441 -35.799 1.00 56.62 197 PRO A O 1
ATOM 1511 N N . LYS A 1 198 ? 16.694 -1.860 -37.327 1.00 52.97 198 LYS A N 1
ATOM 1512 C CA . LYS A 1 198 ? 16.164 -2.597 -38.473 1.00 52.97 198 LYS A CA 1
ATOM 1513 C C . LYS A 1 198 ? 16.945 -3.909 -38.545 1.00 52.97 198 LYS A C 1
ATOM 1515 O O . LYS A 1 198 ? 18.168 -3.862 -38.681 1.00 52.97 198 LYS A O 1
ATOM 1520 N N . GLN A 1 199 ? 16.239 -5.021 -38.346 1.00 45.06 199 GLN A N 1
ATOM 1521 C CA . GLN A 1 199 ? 16.775 -6.364 -38.552 1.00 45.06 199 GLN A CA 1
ATOM 1522 C C . GLN A 1 199 ? 17.150 -6.558 -40.019 1.00 45.06 199 GLN A C 1
ATOM 1524 O O . GLN A 1 199 ? 16.438 -5.991 -40.884 1.00 45.06 199 GLN A O 1
#

Foldseek 3Di:
DPAQWLVNVQVLQLVLLVVVVDPVSVVFSVFKAQLFLLLGPPDPPPPGDPAGIEGQDQDVVVVQVSSCNSCVPVPQWDWAWPDDDVVQQKTWIWTPRRHPGIHTYIYGNPCVLSRLLRVLSNVLCVPPVPLSVQLVVCCVPVVDDSLVSLCVSLVLDDPDPPDDDSSRSSNPSVSSVVSSVVSSVVCCCCVVVVNDPDD

Radius of gyration: 18.86 Å; chains: 1; bounding box: 47×32×61 Å

pLDDT: mean 79.17, std 13.65, range [39.38, 96.25]

Secondary structure (DSSP, 8-state):
-----HHHHHHHHHHHHHHT-SHHHHHHHHTEEE----S----TT----S-SEEE--S-HHHHHHHHHHHHTT-TT-EEEEEEEETTTTEEEEEEESSSSS-EEEEEETTHHHHHHHHHHHHHHHHH-HHHHHHHHHHHHHHT--HHHHHHHHTT---SSTTSPPHHHHTT-HHHHHHHHHHHHHHHIIIIIS------

Organism: NCBI:txid765915

Sequence (199 aa):
MQPHSQPAIFADLVARVASLASPAARTLAGNLHHSSGGLPDLAPSGELSDVDVSVVHPDPHALLDLLQQAYANASNAEVVMDEYDPDQDYAIVAIRNMYPRPVHVYAATSALTAVAHRKVEVRLNATYPRLATMALALKRYAGMGTEEAWYRVLELGSVSEGQTPWYAALLDEERVMAAAEERNRWVIKYVDEGGLPKQ